Protein AF-A0A099YDT7-F1 (afdb_monomer_lite)

Structure (mmCIF, N/CA/C/O backbone):
data_AF-A0A099YDT7-F1
#
_entry.id   AF-A0A099YDT7-F1
#
loop_
_atom_site.group_PDB
_atom_site.id
_atom_site.type_symbol
_atom_site.label_atom_id
_atom_site.label_alt_id
_atom_site.label_comp_id
_atom_site.label_asym_id
_atom_site.label_entity_id
_atom_site.label_seq_id
_atom_site.pdbx_PDB_ins_code
_atom_site.Cartn_x
_atom_site.Cartn_y
_atom_site.Cartn_z
_atom_site.occupancy
_atom_site.B_iso_or_equiv
_atom_site.auth_seq_id
_atom_site.auth_comp_id
_atom_site.auth_asym_id
_atom_site.auth_atom_id
_atom_site.pdbx_PDB_model_num
ATOM 1 N N . MET A 1 1 ? 44.783 26.763 -62.348 1.00 55.75 1 MET A N 1
ATOM 2 C CA . MET A 1 1 ? 43.728 26.713 -61.311 1.00 55.75 1 MET A CA 1
ATOM 3 C C . MET A 1 1 ? 43.819 25.367 -60.611 1.00 55.75 1 MET A C 1
ATOM 5 O O . MET A 1 1 ? 43.738 24.359 -61.299 1.00 55.75 1 MET A O 1
ATOM 9 N N . LYS A 1 2 ? 44.057 25.324 -59.293 1.00 59.25 2 LYS A N 1
ATOM 10 C CA . LYS A 1 2 ? 43.921 24.070 -58.535 1.00 59.25 2 LYS A CA 1
ATOM 11 C C . LYS A 1 2 ? 42.429 23.797 -58.371 1.00 59.25 2 LYS A C 1
ATOM 13 O O . LYS A 1 2 ? 41.730 24.624 -57.795 1.00 59.25 2 LYS A O 1
ATOM 18 N N . VAL A 1 3 ? 41.958 22.678 -58.909 1.00 68.81 3 VAL A N 1
ATOM 19 C CA . VAL A 1 3 ? 40.617 22.169 -58.617 1.00 68.81 3 VAL A CA 1
ATOM 20 C C . VAL A 1 3 ? 40.632 21.738 -57.153 1.00 68.81 3 VAL A C 1
ATOM 22 O O . VAL A 1 3 ? 41.463 20.921 -56.760 1.00 68.81 3 VAL A O 1
ATOM 25 N N . VAL A 1 4 ? 39.790 22.363 -56.335 1.00 73.94 4 VAL A N 1
ATOM 26 C CA . VAL A 1 4 ? 39.618 21.994 -54.929 1.00 73.94 4 VAL A CA 1
ATOM 27 C C . VAL A 1 4 ? 38.420 21.065 -54.870 1.00 73.94 4 VAL A C 1
ATOM 29 O O . VAL A 1 4 ? 37.305 21.473 -55.190 1.00 73.94 4 VAL A O 1
ATOM 32 N N . ASP A 1 5 ? 38.670 19.812 -54.510 1.00 81.38 5 ASP A N 1
ATOM 33 C CA . ASP A 1 5 ? 37.612 18.822 -54.374 1.00 81.38 5 ASP A CA 1
ATOM 34 C C . ASP A 1 5 ? 36.775 19.133 -53.127 1.00 81.38 5 ASP A C 1
ATOM 36 O O . ASP A 1 5 ? 37.320 19.413 -52.053 1.00 81.38 5 ASP A O 1
ATOM 40 N N . THR A 1 6 ? 35.450 19.154 -53.276 1.00 85.12 6 THR A N 1
ATOM 41 C CA . THR A 1 6 ? 34.540 19.505 -52.177 1.00 85.12 6 THR A CA 1
ATOM 42 C C . THR A 1 6 ? 33.901 18.235 -51.633 1.00 85.12 6 THR A C 1
ATOM 44 O O . THR A 1 6 ? 33.139 17.587 -52.349 1.00 85.12 6 THR A O 1
ATOM 47 N N . PRO A 1 7 ? 34.151 17.871 -50.365 1.00 85.94 7 PRO A N 1
ATOM 48 C CA . PRO A 1 7 ? 33.598 16.648 -49.810 1.00 85.94 7 PRO A CA 1
ATOM 49 C C . PRO A 1 7 ? 32.073 16.727 -49.692 1.00 85.94 7 PRO A C 1
ATOM 51 O O . PRO A 1 7 ? 31.514 17.703 -49.180 1.00 85.94 7 PRO A O 1
ATOM 54 N N . ILE A 1 8 ? 31.402 15.650 -50.104 1.00 89.50 8 ILE A N 1
ATOM 55 C CA . ILE A 1 8 ? 29.968 15.453 -49.882 1.00 89.50 8 ILE A CA 1
ATOM 56 C C . ILE A 1 8 ? 29.752 15.119 -48.403 1.00 89.50 8 ILE A C 1
ATOM 58 O O . ILE A 1 8 ? 30.332 14.173 -47.872 1.00 89.50 8 ILE A O 1
ATOM 62 N N . LYS A 1 9 ? 28.896 15.890 -47.725 1.00 89.00 9 LYS A N 1
ATOM 63 C CA . LYS A 1 9 ? 28.539 15.662 -46.318 1.00 89.00 9 LYS A CA 1
ATOM 64 C C . LYS A 1 9 ? 27.190 14.962 -46.226 1.00 89.00 9 LYS A C 1
ATOM 66 O O . LYS A 1 9 ? 26.162 15.557 -46.540 1.00 89.00 9 LYS A O 1
ATOM 71 N N . LEU A 1 10 ? 27.194 13.729 -45.733 1.00 87.31 10 LEU A N 1
ATOM 72 C CA . LEU A 1 10 ? 25.980 12.995 -45.384 1.00 87.31 10 LEU A CA 1
ATOM 73 C C . LEU A 1 10 ? 25.665 13.202 -43.902 1.00 87.31 10 LEU A C 1
ATOM 75 O O . LEU A 1 10 ? 26.538 13.061 -43.048 1.00 87.31 10 LEU A O 1
ATOM 79 N N . LYS A 1 11 ? 24.412 13.546 -43.598 1.00 86.25 11 LYS A N 1
ATOM 80 C CA . LYS A 1 11 ? 23.918 13.646 -42.222 1.00 86.25 11 LYS A CA 1
ATOM 81 C C . LYS A 1 11 ? 23.093 12.408 -41.909 1.00 86.25 11 LYS A C 1
ATOM 83 O O . LYS A 1 11 ? 22.069 12.180 -42.545 1.00 86.25 11 LYS A O 1
ATOM 88 N N . LEU A 1 12 ? 23.538 11.644 -40.922 1.00 87.25 12 LEU A N 1
ATOM 89 C CA . LEU A 1 12 ? 22.834 10.474 -40.410 1.00 87.25 12 LEU A CA 1
ATOM 90 C C . LEU A 1 12 ? 22.323 10.762 -38.997 1.00 87.25 12 LEU A C 1
ATOM 92 O O . LEU A 1 12 ? 22.810 11.672 -38.322 1.00 87.25 12 LEU A O 1
ATOM 96 N N . ARG A 1 13 ? 21.325 9.996 -38.563 1.00 85.38 13 ARG A N 1
ATOM 97 C CA . ARG A 1 13 ? 20.814 10.005 -37.189 1.00 85.38 13 ARG A CA 1
ATOM 98 C C . ARG A 1 13 ? 20.965 8.617 -36.594 1.00 85.38 13 ARG A C 1
ATOM 100 O O . ARG A 1 13 ? 20.964 7.630 -37.329 1.00 85.38 13 ARG A O 1
ATOM 107 N N . HIS A 1 14 ? 21.087 8.559 -35.276 1.00 90.31 14 HIS A N 1
ATOM 108 C CA . HIS A 1 14 ? 21.040 7.293 -34.565 1.00 90.31 14 HIS A CA 1
ATOM 109 C C . HIS A 1 14 ? 19.611 6.753 -34.598 1.00 90.31 14 HIS A C 1
ATOM 111 O O . HIS A 1 14 ? 18.646 7.513 -34.489 1.00 90.31 14 HIS A O 1
ATOM 117 N N . MET A 1 15 ? 19.490 5.443 -34.789 1.00 90.06 15 MET A N 1
ATOM 118 C CA . MET A 1 15 ? 18.214 4.758 -34.627 1.00 90.06 15 MET A CA 1
ATOM 119 C C . MET A 1 15 ? 17.926 4.584 -33.130 1.00 90.06 15 MET A C 1
ATOM 121 O O . MET A 1 15 ? 18.848 4.375 -32.338 1.00 90.06 15 MET A O 1
ATOM 125 N N . ALA A 1 16 ? 16.652 4.663 -32.765 1.00 94.06 16 ALA A N 1
ATOM 126 C CA . ALA A 1 16 ? 16.176 4.417 -31.413 1.00 94.06 16 ALA A CA 1
ATOM 127 C C . ALA A 1 16 ? 15.414 3.089 -31.385 1.00 94.06 16 ALA A C 1
ATOM 129 O O . ALA A 1 16 ? 14.609 2.828 -32.280 1.00 94.06 16 ALA A O 1
ATOM 130 N N . TYR A 1 17 ? 15.665 2.274 -30.368 1.00 95.94 17 TYR A N 1
ATOM 131 C CA . TYR A 1 17 ? 14.964 1.020 -30.129 1.00 95.94 17 TYR A CA 1
ATOM 132 C C . TYR A 1 17 ? 14.107 1.139 -28.869 1.00 95.94 17 TYR A C 1
ATOM 134 O O . TYR A 1 17 ? 14.579 1.642 -27.851 1.00 95.94 17 TYR A O 1
ATOM 142 N N . GLN A 1 18 ? 12.853 0.702 -28.944 1.00 96.12 18 GLN A N 1
ATOM 143 C CA . GLN A 1 18 ? 11.930 0.709 -27.813 1.00 96.12 18 GLN A CA 1
ATOM 144 C C . GLN A 1 18 ? 12.043 -0.608 -27.049 1.00 96.12 18 GLN A C 1
ATOM 146 O O . GLN A 1 18 ? 11.928 -1.679 -27.637 1.00 96.12 18 GLN A O 1
ATOM 151 N N . VAL A 1 19 ? 12.251 -0.515 -25.740 1.00 96.88 19 VAL A N 1
ATOM 152 C CA . VAL A 1 19 ? 12.187 -1.648 -24.819 1.00 96.88 19 VAL A CA 1
ATOM 153 C C . VAL A 1 19 ? 10.917 -1.512 -23.991 1.00 96.88 19 VAL A C 1
ATOM 155 O O . VAL A 1 19 ? 10.745 -0.533 -23.254 1.00 96.88 19 VAL A O 1
ATOM 158 N N . ASP A 1 20 ? 10.033 -2.491 -24.151 1.00 95.12 20 ASP A N 1
ATOM 159 C CA . ASP A 1 20 ? 8.740 -2.563 -23.481 1.00 95.12 20 ASP A CA 1
ATOM 160 C C . ASP A 1 20 ? 8.819 -3.355 -22.175 1.00 95.12 20 ASP A C 1
ATOM 162 O O . ASP A 1 20 ? 9.677 -4.217 -21.985 1.00 95.12 20 ASP A O 1
ATOM 166 N N . PHE A 1 21 ? 7.897 -3.065 -21.258 1.00 94.88 21 PHE A N 1
ATOM 167 C CA . PHE A 1 21 ? 7.864 -3.662 -19.920 1.00 94.88 21 PHE A CA 1
ATOM 168 C C . PHE A 1 21 ? 7.598 -5.176 -19.914 1.00 94.88 21 PHE A C 1
ATOM 170 O O . PHE A 1 21 ? 7.887 -5.833 -18.914 1.00 94.88 21 PHE A O 1
ATOM 177 N N . ASP A 1 22 ? 7.038 -5.719 -20.995 1.00 95.31 22 ASP A N 1
ATOM 178 C CA . ASP A 1 22 ? 6.740 -7.139 -21.205 1.00 95.31 22 ASP A CA 1
ATOM 179 C C . ASP A 1 22 ? 7.813 -7.868 -22.034 1.00 95.31 22 ASP A C 1
ATOM 181 O O . ASP A 1 22 ? 7.802 -9.097 -22.109 1.00 95.31 22 ASP A O 1
ATOM 185 N N . HIS A 1 23 ? 8.778 -7.129 -22.589 1.00 95.38 23 HIS A N 1
ATOM 186 C CA . HIS A 1 23 ? 9.922 -7.657 -23.333 1.00 95.38 23 HIS A CA 1
ATOM 187 C C . HIS A 1 23 ? 11.236 -7.103 -22.754 1.00 95.38 23 HIS A C 1
ATOM 189 O O . HIS A 1 23 ? 11.945 -6.348 -23.429 1.00 95.38 23 HIS A O 1
ATOM 195 N N . PRO A 1 24 ? 11.564 -7.447 -21.494 1.00 96.56 24 PRO A N 1
ATOM 196 C CA . PRO A 1 24 ? 12.776 -6.968 -20.848 1.00 96.56 24 PRO A CA 1
ATOM 197 C C . PRO A 1 24 ? 14.030 -7.496 -21.550 1.00 96.56 24 PRO A C 1
ATOM 199 O O . PRO A 1 24 ? 14.029 -8.571 -22.153 1.00 96.56 24 PRO A O 1
ATOM 202 N N . VAL A 1 25 ? 15.121 -6.748 -21.417 1.00 96.94 25 VAL A N 1
ATOM 203 C CA . VAL A 1 25 ? 16.438 -7.096 -21.971 1.00 96.94 25 VAL A CA 1
ATOM 204 C C . VAL A 1 25 ? 17.518 -6.924 -20.912 1.00 96.94 25 VAL A C 1
ATOM 206 O O . VAL A 1 25 ? 17.375 -6.141 -19.969 1.00 96.94 25 VAL A O 1
ATOM 209 N N . GLN A 1 26 ? 18.619 -7.644 -21.068 1.00 97.12 26 GLN A N 1
ATOM 210 C CA . GLN A 1 26 ? 19.770 -7.580 -20.179 1.00 97.12 26 GLN A CA 1
ATOM 211 C C . GLN A 1 26 ? 20.947 -6.875 -20.847 1.00 97.12 26 GLN A C 1
ATOM 213 O O . GLN A 1 26 ? 21.072 -6.790 -22.073 1.00 97.12 26 GLN A O 1
ATOM 218 N N . LYS A 1 27 ? 21.860 -6.373 -20.022 1.00 97.19 27 LYS A N 1
ATOM 219 C CA . LYS A 1 27 ? 23.131 -5.842 -20.484 1.00 97.19 27 LYS A CA 1
ATOM 220 C C . LYS A 1 27 ? 23.897 -6.924 -21.244 1.00 97.19 27 LYS A C 1
ATOM 222 O O . LYS A 1 27 ? 24.115 -8.024 -20.747 1.00 97.19 27 LYS A O 1
ATOM 227 N N . GLY A 1 28 ? 24.386 -6.568 -22.427 1.00 97.31 28 GLY A N 1
ATOM 228 C CA . GLY A 1 28 ? 25.087 -7.486 -23.319 1.00 97.31 28 GLY A CA 1
ATOM 229 C C . GLY A 1 28 ? 24.179 -8.185 -24.330 1.00 97.31 28 GLY A C 1
ATOM 230 O O . GLY A 1 28 ? 24.707 -8.760 -25.281 1.00 97.31 28 GLY A O 1
ATOM 231 N N . ASP A 1 29 ? 22.853 -8.083 -24.220 1.00 97.62 29 ASP A N 1
ATOM 232 C CA . ASP A 1 29 ? 21.956 -8.592 -25.259 1.00 97.62 29 ASP A CA 1
ATOM 233 C C . ASP A 1 29 ? 22.140 -7.803 -26.562 1.00 97.62 29 ASP A C 1
ATOM 235 O O . ASP A 1 29 ? 22.397 -6.596 -26.547 1.00 97.62 29 ASP A O 1
ATOM 239 N N . LEU A 1 30 ? 22.037 -8.488 -27.705 1.00 97.06 30 LEU A N 1
ATOM 240 C CA . LEU A 1 30 ? 22.129 -7.862 -29.024 1.00 97.06 30 LEU A CA 1
ATOM 241 C C . LEU A 1 30 ? 20.893 -6.984 -29.267 1.00 97.06 30 LEU A C 1
ATOM 243 O O . LEU A 1 30 ? 19.757 -7.437 -29.126 1.00 97.06 30 LEU A O 1
ATOM 247 N N . ILE A 1 31 ? 21.109 -5.742 -29.693 1.00 96.19 31 ILE A N 1
ATOM 248 C CA . ILE A 1 31 ? 20.023 -4.836 -30.065 1.00 96.19 31 ILE A CA 1
ATOM 249 C C . ILE A 1 31 ? 19.493 -5.267 -31.430 1.00 96.19 31 ILE A C 1
ATOM 251 O O . ILE A 1 31 ? 20.243 -5.319 -32.415 1.00 96.19 31 ILE A O 1
ATOM 255 N N . ALA A 1 32 ? 18.197 -5.570 -31.496 1.00 91.25 32 ALA A N 1
ATOM 256 C CA . ALA A 1 32 ? 17.561 -6.029 -32.722 1.00 91.25 32 ALA A CA 1
ATOM 257 C C . ALA A 1 32 ? 17.748 -5.009 -33.860 1.00 91.25 32 ALA A C 1
ATOM 259 O O . ALA A 1 32 ? 17.641 -3.799 -33.673 1.00 91.25 32 ALA A O 1
ATOM 260 N N . GLY A 1 33 ? 18.061 -5.512 -35.056 1.00 88.50 33 GLY A N 1
ATOM 261 C CA . GLY A 1 33 ? 18.363 -4.676 -36.223 1.00 88.50 33 GLY A CA 1
ATOM 262 C C . GLY A 1 33 ? 19.802 -4.148 -36.289 1.00 88.50 33 GLY A C 1
ATOM 263 O O . GLY A 1 33 ? 20.147 -3.467 -37.254 1.00 88.50 33 GLY A O 1
ATOM 264 N N . THR A 1 34 ? 20.662 -4.485 -35.323 1.00 92.12 34 THR A N 1
ATOM 265 C CA . THR A 1 34 ? 22.098 -4.166 -35.358 1.00 92.12 34 THR A CA 1
ATOM 266 C C . THR A 1 34 ? 22.951 -5.415 -35.584 1.00 92.12 34 THR A C 1
ATOM 268 O O . THR A 1 34 ? 22.496 -6.541 -35.391 1.00 92.12 34 THR A O 1
ATOM 271 N N . LYS A 1 35 ? 24.197 -5.223 -36.035 1.00 91.56 35 LYS A N 1
ATOM 272 C CA . LYS A 1 35 ? 25.130 -6.332 -36.293 1.00 91.56 35 LYS A CA 1
ATOM 273 C C . LYS A 1 35 ? 25.881 -6.773 -35.034 1.00 91.56 35 LYS A C 1
ATOM 275 O O . LYS A 1 35 ? 26.098 -7.963 -34.847 1.00 91.56 35 LYS A O 1
ATOM 280 N N . ASP A 1 36 ? 26.327 -5.809 -34.236 1.00 95.38 36 ASP A N 1
ATOM 281 C CA . ASP A 1 36 ? 27.280 -5.997 -33.136 1.00 95.38 36 ASP A CA 1
ATOM 282 C C . ASP A 1 36 ? 27.061 -5.000 -31.985 1.00 95.38 36 ASP A C 1
ATOM 284 O O . ASP A 1 36 ? 27.972 -4.734 -31.200 1.00 95.38 36 ASP A O 1
ATOM 288 N N . ARG A 1 37 ? 25.871 -4.389 -31.900 1.00 96.81 37 ARG A N 1
ATOM 289 C CA . ARG A 1 37 ? 25.557 -3.414 -30.851 1.00 96.81 37 ARG A CA 1
ATOM 290 C C . ARG A 1 37 ? 24.718 -4.060 -29.777 1.00 96.81 37 ARG A C 1
ATOM 292 O O . ARG A 1 37 ? 23.733 -4.730 -30.061 1.00 96.81 37 ARG A O 1
ATOM 299 N N . HIS A 1 38 ? 25.128 -3.835 -28.540 1.00 97.56 38 HIS A N 1
ATOM 300 C CA . HIS A 1 38 ? 24.570 -4.506 -27.380 1.00 97.56 38 HIS A CA 1
ATOM 301 C C . HIS A 1 38 ? 24.079 -3.488 -26.361 1.00 97.56 38 HIS A C 1
ATOM 303 O O . HIS A 1 38 ? 24.671 -2.410 -26.230 1.00 97.56 38 HIS A O 1
ATOM 309 N N . TYR A 1 39 ? 23.034 -3.839 -25.615 1.00 97.94 39 TYR A N 1
ATOM 310 C CA . TYR A 1 39 ? 22.567 -3.022 -24.498 1.00 97.94 39 TYR A CA 1
ATOM 311 C C . TYR A 1 39 ? 23.683 -2.852 -23.466 1.00 97.94 39 TYR A C 1
ATOM 313 O O . TYR A 1 39 ? 24.367 -3.807 -23.099 1.00 97.94 39 TYR A O 1
ATOM 321 N N . GLN A 1 40 ? 23.888 -1.622 -23.002 1.00 97.56 40 GLN A N 1
ATOM 322 C CA . GLN A 1 40 ? 24.929 -1.291 -22.022 1.00 97.56 40 GLN A CA 1
ATOM 323 C C . GLN A 1 40 ? 24.398 -1.229 -20.584 1.00 97.56 40 GLN A C 1
ATOM 325 O O . GLN A 1 40 ? 25.186 -1.117 -19.641 1.00 97.56 40 GLN A O 1
ATOM 330 N N . VAL A 1 41 ? 23.080 -1.329 -20.420 1.00 96.75 41 VAL A N 1
ATOM 331 C CA . VAL A 1 41 ? 22.361 -1.306 -19.145 1.00 96.75 41 VAL A CA 1
ATOM 332 C C . VAL A 1 41 ? 21.379 -2.468 -19.081 1.00 96.75 41 VAL A C 1
ATOM 334 O O . VAL A 1 41 ? 20.913 -2.940 -20.118 1.00 96.75 41 VAL A O 1
ATOM 337 N N . ASP A 1 42 ? 21.054 -2.895 -17.866 1.00 96.44 42 ASP A N 1
ATOM 338 C CA . ASP A 1 42 ? 19.989 -3.861 -17.627 1.00 96.44 42 ASP A CA 1
ATOM 339 C C . ASP A 1 42 ? 18.630 -3.152 -17.661 1.00 96.44 42 ASP A C 1
ATOM 341 O O . ASP A 1 42 ? 18.413 -2.163 -16.957 1.00 96.44 42 ASP A O 1
ATOM 345 N N . LEU A 1 43 ? 17.716 -3.659 -18.486 1.00 96.62 43 LEU A N 1
ATOM 346 C CA . LEU A 1 43 ? 16.317 -3.235 -18.564 1.00 96.62 43 LEU A CA 1
ATOM 347 C C . LEU A 1 43 ? 15.432 -4.442 -18.238 1.00 96.62 43 LEU A C 1
ATOM 349 O O . LEU A 1 43 ? 14.598 -4.873 -19.035 1.00 96.62 43 LEU A O 1
ATOM 353 N N . SER A 1 44 ? 15.687 -5.017 -17.065 1.00 95.56 44 SER A N 1
ATOM 354 C CA . SER A 1 44 ? 14.994 -6.180 -16.524 1.00 95.56 44 SER A CA 1
ATOM 355 C C . SER A 1 44 ? 13.566 -5.854 -16.079 1.00 95.56 44 SER A C 1
ATOM 357 O O . SER A 1 44 ? 13.146 -4.696 -16.013 1.00 95.56 44 SER A O 1
ATOM 359 N N . GLU A 1 45 ? 12.804 -6.898 -15.751 1.00 94.81 45 GLU A N 1
ATOM 360 C CA . GLU A 1 45 ? 11.403 -6.774 -15.345 1.00 94.81 45 GLU A CA 1
ATOM 361 C C . GLU A 1 45 ? 11.212 -5.786 -14.185 1.00 94.81 45 GLU A C 1
ATOM 363 O O . GLU A 1 45 ? 10.331 -4.941 -14.260 1.00 94.81 45 GLU A O 1
ATOM 368 N N . ASP A 1 46 ? 12.061 -5.818 -13.159 1.00 93.19 46 ASP A N 1
ATOM 369 C CA . ASP A 1 46 ? 12.020 -4.930 -11.987 1.00 93.19 46 ASP A CA 1
ATOM 370 C C . ASP A 1 46 ? 12.431 -3.478 -12.288 1.00 93.19 46 ASP A C 1
ATOM 372 O O . ASP A 1 46 ? 12.062 -2.552 -11.560 1.00 93.19 46 ASP A O 1
ATOM 376 N N . VAL A 1 47 ? 13.163 -3.258 -13.383 1.00 95.19 47 VAL A N 1
ATOM 377 C CA . VAL A 1 47 ? 13.481 -1.919 -13.888 1.00 95.19 47 VAL A CA 1
ATOM 378 C C . VAL A 1 47 ? 12.282 -1.331 -14.623 1.00 95.19 47 VAL A C 1
ATOM 380 O O . VAL A 1 47 ? 12.063 -0.122 -14.532 1.00 95.19 47 VAL A O 1
ATOM 383 N N . LEU A 1 48 ? 11.514 -2.145 -15.349 1.00 97.00 48 LEU A N 1
ATOM 384 C CA . LEU A 1 48 ? 10.420 -1.686 -16.214 1.00 97.00 48 LEU A CA 1
ATOM 385 C C . LEU A 1 48 ? 9.026 -1.831 -15.592 1.00 97.00 48 LEU A C 1
ATOM 387 O O . LEU A 1 48 ? 8.085 -1.192 -16.062 1.00 97.00 48 LEU A O 1
ATOM 391 N N . ASN A 1 49 ? 8.894 -2.616 -14.524 1.00 96.06 49 ASN A N 1
ATOM 392 C CA . ASN A 1 49 ? 7.651 -2.889 -13.812 1.00 96.06 49 ASN A CA 1
ATOM 393 C C . ASN A 1 49 ? 7.787 -2.542 -12.334 1.00 96.06 49 ASN A C 1
ATOM 395 O O . ASN A 1 49 ? 8.800 -2.807 -11.690 1.00 96.06 49 ASN A O 1
ATOM 399 N N . ARG A 1 50 ? 6.714 -1.999 -11.763 1.00 94.88 50 ARG A N 1
ATOM 400 C CA . ARG A 1 50 ? 6.642 -1.695 -10.338 1.00 94.88 50 ARG A CA 1
ATOM 401 C C . ARG A 1 50 ? 5.219 -1.793 -9.824 1.00 94.88 50 ARG A C 1
ATOM 403 O O . ARG A 1 50 ? 4.261 -1.552 -10.549 1.00 94.88 50 ARG A O 1
ATOM 410 N N . TYR A 1 51 ? 5.070 -2.110 -8.546 1.00 95.00 51 TYR A N 1
ATOM 411 C CA . TYR A 1 51 ? 3.768 -2.176 -7.896 1.00 95.00 51 TYR A CA 1
ATOM 412 C C . TYR A 1 51 ? 3.722 -1.215 -6.722 1.00 95.00 51 TYR A C 1
ATOM 414 O O . TYR A 1 51 ? 4.594 -1.254 -5.857 1.00 95.00 51 TYR A O 1
ATOM 422 N N . ALA A 1 52 ? 2.669 -0.406 -6.678 1.00 96.69 52 ALA A N 1
ATOM 4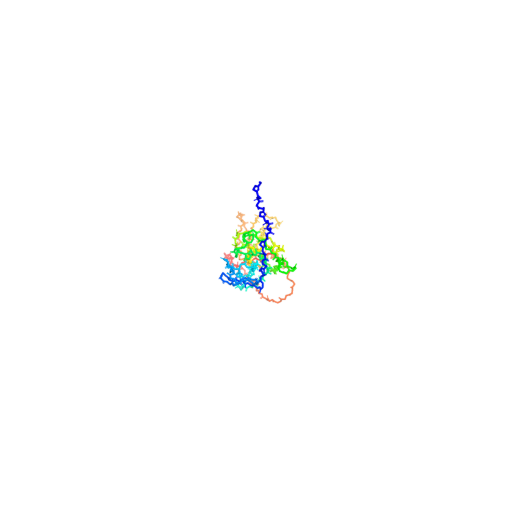23 C CA . ALA A 1 52 ? 2.288 0.297 -5.469 1.00 96.69 52 ALA A CA 1
ATOM 424 C C . ALA A 1 52 ? 1.348 -0.602 -4.663 1.00 96.69 52 ALA A C 1
ATOM 426 O O . ALA A 1 52 ? 0.273 -0.985 -5.153 1.00 96.69 52 ALA A O 1
ATOM 427 N N . VAL A 1 53 ? 1.743 -0.947 -3.438 1.00 96.81 53 VAL A N 1
ATOM 428 C CA . VAL A 1 53 ? 1.007 -1.891 -2.591 1.00 96.81 53 VAL A CA 1
ATOM 429 C C . VAL A 1 53 ? 0.456 -1.201 -1.348 1.00 96.81 53 VAL A C 1
ATOM 431 O O . VAL A 1 53 ? 1.200 -0.574 -0.598 1.00 96.81 53 VAL A O 1
ATOM 434 N N . ARG A 1 54 ? -0.846 -1.376 -1.097 1.00 98.19 54 ARG A N 1
ATOM 435 C CA . ARG A 1 54 ? -1.464 -1.058 0.192 1.00 98.19 54 ARG A CA 1
ATOM 436 C C . ARG A 1 54 ? -1.940 -2.325 0.877 1.00 98.19 54 ARG A C 1
ATOM 438 O O . ARG A 1 54 ? -2.747 -3.065 0.311 1.00 98.19 54 ARG A O 1
ATOM 445 N N . THR A 1 55 ? -1.477 -2.533 2.100 1.00 98.38 55 THR A N 1
ATOM 446 C CA . THR A 1 55 ? -1.888 -3.643 2.960 1.00 98.38 55 THR A CA 1
ATOM 447 C C . THR A 1 55 ? -2.680 -3.090 4.132 1.00 98.38 55 THR A C 1
ATOM 449 O O . THR A 1 55 ? -2.213 -2.203 4.837 1.00 98.38 55 THR A O 1
ATOM 452 N N . ILE A 1 56 ? -3.885 -3.606 4.349 1.00 98.62 56 ILE A N 1
ATOM 453 C CA . ILE A 1 56 ? -4.728 -3.241 5.488 1.00 98.62 56 ILE A CA 1
ATOM 454 C C . ILE A 1 56 ? -4.888 -4.477 6.355 1.00 98.62 56 ILE A C 1
ATOM 456 O O . ILE A 1 56 ? -5.390 -5.494 5.878 1.00 98.62 56 ILE A O 1
ATOM 460 N N . VAL A 1 57 ? -4.480 -4.381 7.613 1.00 98.50 57 VAL A N 1
ATOM 461 C CA . VAL A 1 57 ? -4.576 -5.454 8.600 1.00 98.50 57 VAL A CA 1
ATOM 462 C C . VAL A 1 57 ? -5.633 -5.073 9.624 1.00 98.50 57 VAL A C 1
ATOM 464 O O . VAL A 1 57 ? -5.464 -4.118 10.377 1.00 98.50 57 VAL A O 1
ATOM 467 N N . ILE A 1 58 ? -6.731 -5.822 9.662 1.00 98.12 58 ILE A N 1
ATOM 468 C CA . ILE A 1 58 ? -7.797 -5.650 10.651 1.00 98.12 58 ILE A CA 1
ATOM 469 C C . ILE A 1 58 ? -7.635 -6.738 11.705 1.00 98.12 58 ILE A C 1
ATOM 471 O O . ILE A 1 58 ? -7.725 -7.920 11.379 1.00 98.12 58 ILE A O 1
ATOM 475 N N . THR A 1 59 ? -7.387 -6.336 12.950 1.00 97.88 59 THR A N 1
ATOM 476 C CA . THR A 1 59 ? -7.299 -7.239 14.103 1.00 97.88 59 THR A CA 1
ATOM 477 C C . THR A 1 59 ? -8.624 -7.215 14.854 1.00 97.88 59 THR A C 1
ATOM 479 O O . THR A 1 59 ? -9.068 -6.148 15.280 1.00 97.88 59 THR A O 1
ATOM 482 N N . ASP A 1 60 ? -9.270 -8.372 14.992 1.00 94.12 60 ASP A N 1
ATOM 483 C CA . ASP A 1 60 ? -10.520 -8.509 15.741 1.00 94.12 60 ASP A CA 1
ATOM 484 C C . ASP A 1 60 ? -10.299 -8.467 17.268 1.00 94.12 60 ASP A C 1
ATOM 486 O O . ASP A 1 60 ? -9.177 -8.336 17.764 1.00 94.12 60 ASP A O 1
ATOM 490 N N . LEU A 1 61 ? -11.387 -8.575 18.036 1.00 93.44 61 LEU A N 1
ATOM 491 C CA . LEU A 1 61 ? -11.337 -8.552 19.503 1.00 93.44 61 LEU A CA 1
ATOM 492 C C . LEU A 1 61 ? -10.643 -9.778 20.118 1.00 93.44 61 LEU A C 1
ATOM 494 O O . LEU A 1 61 ? -10.250 -9.735 21.282 1.00 93.44 61 LEU A O 1
ATOM 498 N N . GLN A 1 62 ? -10.525 -10.874 19.370 1.00 93.81 62 GLN A N 1
ATOM 499 C CA . GLN A 1 62 ? -9.857 -12.107 19.782 1.00 93.81 62 GLN A CA 1
ATOM 500 C C . GLN A 1 62 ? -8.372 -12.116 19.383 1.00 93.81 62 GLN A C 1
ATOM 502 O O . GLN A 1 62 ? -7.644 -13.029 19.769 1.00 93.81 62 GLN A O 1
ATOM 507 N N . GLY A 1 63 ? -7.916 -11.099 18.647 1.00 92.69 63 GLY A N 1
ATOM 508 C CA . GLY A 1 63 ? -6.556 -10.986 18.133 1.00 92.69 63 GLY A CA 1
ATOM 509 C C . GLY A 1 63 ? -6.342 -11.645 16.768 1.00 92.69 63 GLY A C 1
ATOM 510 O O . GLY A 1 63 ? -5.209 -11.654 16.287 1.00 92.69 63 GLY A O 1
ATOM 511 N N . ASN A 1 64 ? -7.383 -12.178 16.118 1.00 95.75 64 ASN A N 1
ATOM 512 C CA . ASN A 1 64 ? -7.241 -12.724 14.769 1.00 95.75 64 ASN A CA 1
ATOM 513 C C . ASN A 1 64 ? -7.129 -11.594 13.751 1.00 95.75 64 ASN A C 1
ATOM 515 O O . ASN A 1 64 ? -7.774 -10.551 13.869 1.00 95.75 64 ASN A O 1
ATOM 519 N N . GLN A 1 65 ? -6.332 -11.828 12.712 1.00 97.19 65 GLN A N 1
ATOM 520 C CA . GLN A 1 65 ? -6.042 -10.827 11.695 1.00 97.19 65 GLN A CA 1
ATOM 521 C C . GLN A 1 65 ? -6.651 -11.199 10.348 1.00 97.19 65 GLN A C 1
ATOM 523 O O . GLN A 1 65 ? -6.496 -12.318 9.865 1.00 97.19 65 GLN A O 1
ATOM 528 N N . THR A 1 66 ? -7.291 -10.221 9.713 1.00 97.19 66 THR A N 1
ATOM 529 C CA . THR A 1 66 ? -7.714 -10.282 8.310 1.00 97.19 66 THR A CA 1
ATOM 530 C C . THR A 1 66 ? -6.929 -9.258 7.504 1.00 97.19 66 THR A C 1
ATOM 532 O O . THR A 1 66 ? -6.774 -8.117 7.940 1.00 97.19 66 THR A O 1
ATOM 535 N N . GLN A 1 67 ? -6.448 -9.650 6.323 1.00 97.69 67 GLN A N 1
ATOM 536 C CA . GLN A 1 67 ? -5.672 -8.774 5.447 1.00 97.69 67 GLN A CA 1
ATOM 537 C C . GLN A 1 67 ? -6.415 -8.456 4.152 1.00 97.69 67 GLN A C 1
ATOM 539 O O . GLN A 1 67 ? -6.960 -9.342 3.495 1.00 97.69 67 GLN A O 1
ATOM 544 N N . ILE A 1 68 ? -6.379 -7.184 3.759 1.00 98.06 68 ILE A N 1
ATOM 545 C CA . ILE A 1 68 ? -6.830 -6.707 2.452 1.00 98.06 68 ILE A CA 1
ATOM 546 C C . ILE A 1 68 ? -5.619 -6.112 1.742 1.00 98.06 68 ILE A C 1
ATOM 548 O O . ILE A 1 68 ? -5.034 -5.140 2.216 1.00 98.06 68 ILE A O 1
ATOM 552 N N . VAL A 1 69 ? -5.260 -6.684 0.593 1.00 97.44 69 VAL A N 1
ATOM 553 C CA . VAL A 1 69 ? -4.131 -6.223 -0.223 1.00 97.44 69 VAL A CA 1
ATOM 554 C C . VAL A 1 69 ? -4.658 -5.580 -1.497 1.00 97.44 69 VAL A C 1
ATOM 556 O O . VAL A 1 69 ? -5.419 -6.185 -2.251 1.00 97.44 69 VAL A O 1
ATOM 559 N N . GLN A 1 70 ? -4.236 -4.347 -1.748 1.00 97.38 70 GLN A N 1
ATOM 560 C CA . GLN A 1 70 ? -4.549 -3.594 -2.955 1.00 97.38 70 GLN A CA 1
ATOM 561 C C . GLN A 1 70 ? -3.256 -3.320 -3.717 1.00 97.38 70 GLN A C 1
ATOM 563 O O . GLN A 1 70 ? -2.258 -2.900 -3.134 1.00 97.38 70 GLN A O 1
ATOM 568 N N . ARG A 1 71 ? -3.268 -3.569 -5.028 1.00 95.56 71 ARG A N 1
ATOM 569 C CA . ARG A 1 71 ? -2.104 -3.391 -5.900 1.00 95.56 71 ARG A CA 1
ATOM 570 C C . ARG A 1 71 ? -2.468 -2.520 -7.089 1.00 95.56 71 ARG A C 1
ATOM 572 O O . ARG A 1 71 ? -3.493 -2.751 -7.727 1.00 95.56 71 ARG A O 1
ATOM 579 N N . VAL A 1 72 ? -1.600 -1.565 -7.397 1.00 96.81 72 VAL A N 1
ATOM 580 C CA . VAL A 1 72 ? -1.624 -0.821 -8.659 1.00 96.81 72 VAL A CA 1
ATOM 581 C C . VAL A 1 72 ? -0.315 -1.103 -9.383 1.00 96.81 72 VAL A C 1
ATOM 583 O O . VAL A 1 72 ? 0.757 -0.930 -8.808 1.00 96.81 72 VAL A O 1
ATOM 586 N N . HIS A 1 73 ? -0.415 -1.580 -10.621 1.00 95.62 73 HIS A N 1
ATOM 587 C CA . HIS A 1 73 ? 0.733 -1.922 -11.458 1.00 95.62 73 HIS A CA 1
ATOM 588 C C . HIS A 1 73 ? 1.124 -0.718 -12.308 1.00 95.62 73 HIS A C 1
ATOM 590 O O . HIS A 1 73 ? 0.296 -0.155 -13.031 1.00 95.62 73 HIS A O 1
ATOM 596 N N . PHE A 1 74 ? 2.385 -0.337 -12.185 1.00 96.62 74 PHE A N 1
ATOM 597 C CA . PHE A 1 74 ? 3.037 0.694 -12.961 1.00 96.62 74 PHE A CA 1
ATOM 598 C C . PHE A 1 74 ? 4.077 0.068 -13.880 1.00 96.62 74 PHE A C 1
ATOM 600 O O . PHE A 1 74 ? 4.797 -0.854 -13.498 1.00 96.62 74 PHE A O 1
ATOM 607 N N . VAL A 1 75 ? 4.161 0.606 -15.084 1.00 95.88 75 VAL A N 1
ATOM 608 C CA . VAL A 1 75 ? 5.088 0.202 -16.130 1.00 95.88 75 VAL A CA 1
ATOM 609 C C . VAL A 1 75 ? 5.764 1.432 -16.708 1.00 95.88 75 VAL A C 1
ATOM 611 O O . VAL A 1 75 ? 5.251 2.547 -16.595 1.00 95.88 75 VAL A O 1
ATOM 614 N N . ARG A 1 76 ? 6.910 1.244 -17.344 1.00 95.56 76 ARG A N 1
ATOM 615 C CA . ARG A 1 76 ? 7.537 2.279 -18.162 1.00 95.56 76 ARG A CA 1
ATOM 616 C C . ARG A 1 76 ? 8.211 1.660 -19.371 1.00 95.56 76 ARG A C 1
ATOM 618 O O . ARG A 1 76 ? 8.647 0.514 -19.324 1.00 95.56 76 ARG A O 1
ATOM 625 N N . ILE A 1 77 ? 8.299 2.448 -20.432 1.00 95.50 77 ILE A N 1
ATOM 626 C CA . ILE A 1 77 ? 8.996 2.097 -2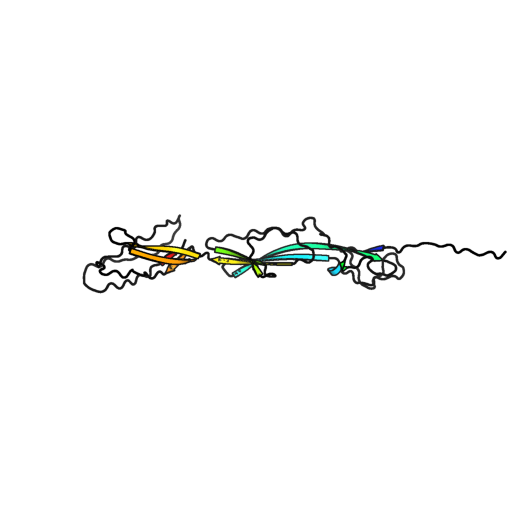1.668 1.00 95.50 77 ILE A CA 1
ATOM 627 C C . ILE A 1 77 ? 10.299 2.886 -21.744 1.00 95.50 77 ILE A C 1
ATOM 629 O O . ILE A 1 77 ? 10.349 4.047 -21.332 1.00 95.50 77 ILE A O 1
ATOM 633 N N . VAL A 1 78 ? 11.357 2.274 -22.269 1.00 97.44 78 VAL A N 1
ATOM 634 C CA . VAL A 1 78 ? 12.675 2.913 -22.381 1.00 97.44 78 VAL A CA 1
ATOM 635 C C . VAL A 1 78 ? 13.115 2.918 -23.835 1.00 97.44 78 VAL A C 1
ATOM 637 O O . VAL A 1 78 ? 13.120 1.886 -24.498 1.00 97.44 78 VAL A O 1
ATOM 640 N N . TRP A 1 79 ? 13.520 4.086 -24.329 1.00 96.81 79 TRP A N 1
ATOM 641 C CA . TRP A 1 79 ? 14.131 4.219 -25.649 1.00 96.81 79 TRP A CA 1
ATOM 642 C C . TRP A 1 79 ? 15.649 4.159 -25.533 1.00 96.81 79 TRP A C 1
ATOM 644 O O . TRP A 1 79 ? 16.244 4.925 -24.775 1.00 96.81 79 TRP A O 1
ATOM 654 N N . VAL A 1 80 ? 16.270 3.276 -26.306 1.00 97.62 80 VAL A N 1
ATOM 655 C CA . VAL A 1 80 ? 17.714 3.037 -26.331 1.00 97.62 80 VAL A CA 1
ATOM 656 C C . VAL A 1 80 ? 18.290 3.510 -27.657 1.00 97.62 80 VAL A C 1
ATOM 658 O O . VAL A 1 80 ? 17.756 3.217 -28.725 1.00 97.62 80 VAL A O 1
ATOM 661 N N . ASP A 1 81 ? 19.399 4.236 -27.602 1.00 96.94 81 ASP A N 1
ATOM 662 C CA . ASP A 1 81 ? 20.182 4.590 -28.779 1.00 96.94 81 ASP A CA 1
ATOM 663 C C . ASP A 1 81 ? 20.921 3.342 -29.272 1.00 96.94 81 ASP A C 1
ATOM 665 O O . ASP A 1 81 ? 21.776 2.806 -28.569 1.00 96.94 81 ASP A O 1
ATOM 669 N N . ALA A 1 82 ? 20.620 2.861 -30.478 1.00 94.94 82 ALA A N 1
ATOM 670 C CA . ALA A 1 82 ? 21.173 1.581 -30.923 1.00 94.94 82 ALA A CA 1
ATOM 671 C C . ALA A 1 82 ? 22.666 1.636 -31.295 1.00 94.94 82 ALA A C 1
ATOM 673 O O . ALA A 1 82 ? 23.274 0.592 -31.521 1.00 94.94 82 ALA A O 1
ATOM 674 N N . VAL A 1 83 ? 23.277 2.824 -31.387 1.00 94.00 83 VAL A N 1
ATOM 675 C CA . VAL A 1 83 ? 24.719 2.967 -31.647 1.00 94.00 83 VAL A CA 1
ATOM 676 C C . VAL A 1 83 ? 25.501 2.825 -30.346 1.00 94.00 83 VAL A C 1
ATOM 678 O O . VAL A 1 83 ? 26.528 2.139 -30.310 1.00 94.00 83 VAL A O 1
ATOM 681 N N . THR A 1 84 ? 25.023 3.479 -29.289 1.00 96.19 84 THR A N 1
ATOM 682 C CA . THR A 1 84 ? 25.689 3.493 -27.980 1.00 96.19 84 THR A CA 1
ATOM 683 C C . THR A 1 84 ? 25.227 2.367 -27.058 1.00 96.19 84 THR A C 1
ATOM 685 O O . THR A 1 84 ? 25.983 1.966 -26.181 1.00 96.19 84 THR A O 1
ATOM 688 N N . GLY A 1 85 ? 24.009 1.855 -27.248 1.00 96.75 85 GLY A N 1
ATOM 689 C CA . GLY A 1 85 ? 23.354 0.887 -26.369 1.00 96.75 85 GLY A CA 1
ATOM 690 C C . GLY A 1 85 ? 22.902 1.464 -25.025 1.00 96.75 85 GLY A C 1
ATOM 691 O O . GLY A 1 85 ? 22.605 0.701 -24.105 1.00 96.75 85 GLY A O 1
ATOM 692 N N . LEU A 1 86 ? 22.866 2.794 -24.896 1.00 97.12 86 LEU A N 1
ATOM 693 C CA . LEU A 1 86 ? 22.433 3.508 -23.695 1.00 97.12 86 LEU A CA 1
ATOM 694 C C . LEU A 1 86 ? 21.005 4.056 -23.851 1.00 97.12 86 LEU A C 1
ATOM 696 O O . LEU A 1 86 ? 20.595 4.385 -24.969 1.00 97.12 86 LEU A O 1
ATOM 700 N N . PRO A 1 87 ? 20.253 4.212 -22.746 1.00 97.44 87 PRO A N 1
ATOM 701 C CA . PRO A 1 87 ? 18.992 4.942 -22.758 1.00 97.44 87 PRO A CA 1
ATOM 702 C C . PRO A 1 87 ? 19.179 6.362 -23.309 1.00 97.44 87 PRO A C 1
ATOM 704 O O . PRO A 1 87 ? 20.109 7.069 -22.923 1.00 97.44 87 PRO A O 1
ATOM 707 N N . ILE A 1 88 ? 18.280 6.788 -24.197 1.00 96.75 88 ILE A N 1
ATOM 708 C CA . ILE A 1 88 ? 18.270 8.144 -24.773 1.00 96.75 88 ILE A CA 1
ATOM 709 C C . ILE A 1 88 ? 17.944 9.181 -23.694 1.00 96.75 88 ILE A C 1
ATOM 711 O O . ILE A 1 88 ? 18.476 10.290 -23.704 1.00 96.75 88 ILE A O 1
ATOM 715 N N . ILE A 1 89 ? 17.067 8.805 -22.763 1.00 95.50 89 ILE A N 1
ATOM 716 C CA . ILE A 1 89 ? 16.702 9.581 -21.580 1.00 95.50 89 ILE A CA 1
ATOM 717 C C . ILE A 1 89 ? 17.193 8.799 -20.354 1.00 95.50 89 ILE A C 1
ATOM 719 O O . ILE A 1 89 ? 16.988 7.582 -20.314 1.00 95.50 89 ILE A O 1
ATOM 723 N N . PRO A 1 90 ? 17.816 9.455 -19.357 1.00 94.81 90 PRO A N 1
ATOM 724 C CA . PRO A 1 90 ? 18.224 8.790 -18.124 1.00 94.81 90 PRO A CA 1
ATOM 725 C C . PRO A 1 90 ? 17.049 8.075 -17.446 1.00 94.81 90 PRO A C 1
ATOM 727 O O . PRO A 1 90 ? 15.944 8.617 -17.384 1.00 94.81 90 PRO A O 1
ATOM 730 N N . LEU A 1 91 ? 17.274 6.861 -16.934 1.00 92.75 91 LEU A N 1
ATOM 731 C CA . LEU A 1 91 ? 16.208 5.996 -16.410 1.00 92.75 91 LEU A CA 1
ATOM 732 C C . LEU A 1 91 ? 15.422 6.641 -15.265 1.00 92.75 91 LEU A C 1
ATOM 734 O O . LEU A 1 91 ? 14.226 6.410 -15.130 1.00 92.75 91 LEU A O 1
ATOM 738 N N . GLU A 1 92 ? 16.070 7.447 -14.438 1.00 91.62 92 GLU A N 1
ATOM 739 C CA . GLU A 1 92 ? 15.465 8.209 -13.348 1.00 91.62 92 GLU A CA 1
ATOM 740 C C . GLU A 1 92 ? 14.496 9.302 -13.822 1.00 91.62 92 GLU A C 1
ATOM 742 O O . GLU 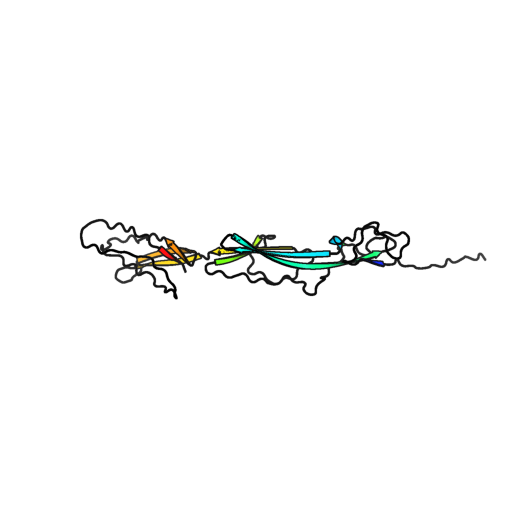A 1 92 ? 13.654 9.742 -13.046 1.00 91.62 92 GLU A O 1
ATOM 747 N N . SER A 1 93 ? 14.601 9.722 -15.087 1.00 93.56 93 SER A N 1
ATOM 748 C CA . SER A 1 93 ? 13.738 10.734 -15.711 1.00 93.56 93 SER A CA 1
ATOM 749 C C . SER A 1 93 ? 12.603 10.124 -16.541 1.00 93.56 93 SER A C 1
ATOM 751 O O . SER A 1 93 ? 11.813 10.860 -17.125 1.00 93.56 93 SER A O 1
ATOM 753 N N . VAL A 1 94 ? 12.530 8.791 -16.640 1.00 94.19 94 VAL A N 1
ATOM 754 C CA . VAL A 1 94 ? 11.453 8.102 -17.358 1.00 94.19 94 VAL A CA 1
ATOM 755 C C . VAL A 1 94 ? 10.268 7.903 -16.418 1.00 94.19 94 VAL A C 1
ATOM 757 O O . VAL A 1 94 ? 10.357 7.147 -15.445 1.00 94.19 94 VAL A O 1
ATOM 760 N N . ASP A 1 95 ? 9.157 8.558 -16.748 1.00 93.19 95 ASP A N 1
ATOM 761 C CA . ASP A 1 95 ? 7.928 8.507 -15.964 1.00 93.19 95 ASP A CA 1
ATOM 762 C C . ASP A 1 95 ? 7.294 7.113 -15.941 1.00 93.19 95 ASP A C 1
ATOM 764 O O . ASP A 1 95 ? 7.247 6.385 -16.937 1.00 93.19 95 ASP A O 1
ATOM 768 N N . TRP A 1 96 ? 6.740 6.772 -14.780 1.00 95.25 96 TRP A N 1
ATOM 769 C CA . TRP A 1 96 ? 5.901 5.595 -14.609 1.00 95.25 96 TRP A CA 1
ATOM 770 C C . TRP A 1 96 ? 4.485 5.861 -15.110 1.00 95.25 96 TRP A C 1
ATOM 772 O O . TRP A 1 96 ? 3.883 6.890 -14.810 1.00 95.25 96 TRP A O 1
ATOM 782 N N . GLN A 1 97 ? 3.920 4.877 -15.795 1.00 93.38 97 GLN A N 1
ATOM 783 C CA . GLN A 1 97 ? 2.548 4.883 -16.280 1.00 93.38 97 GLN A CA 1
ATOM 784 C C . GLN A 1 97 ? 1.779 3.730 -15.657 1.00 93.38 97 GLN A C 1
ATOM 786 O O . GLN A 1 97 ? 2.343 2.692 -15.327 1.00 93.38 97 GLN A O 1
ATOM 791 N N . THR A 1 98 ? 0.480 3.897 -15.466 1.00 92.94 98 THR A N 1
ATOM 792 C CA . THR A 1 98 ? -0.354 2.841 -14.901 1.00 92.94 98 THR A CA 1
ATOM 793 C C . THR A 1 98 ? -0.733 1.862 -16.002 1.00 92.94 98 THR A C 1
ATOM 795 O O . THR A 1 98 ? -1.245 2.266 -17.042 1.00 92.94 98 THR A O 1
ATOM 798 N N . LEU A 1 99 ? -0.494 0.566 -15.784 1.00 89.50 99 LEU A N 1
ATOM 799 C CA . LEU A 1 99 ? -0.847 -0.441 -16.790 1.00 89.50 99 LEU A CA 1
ATOM 800 C C . LEU A 1 99 ? -2.370 -0.588 -16.918 1.00 89.50 99 LEU A C 1
ATOM 802 O O . LEU A 1 99 ? -2.912 -0.777 -18.003 1.00 89.50 99 LEU A O 1
ATOM 806 N N . ASN A 1 100 ? -3.070 -0.478 -15.787 1.00 80.06 100 ASN A N 1
ATOM 807 C CA . ASN A 1 100 ? -4.513 -0.656 -15.703 1.00 80.06 100 ASN A CA 1
ATOM 808 C C . ASN A 1 100 ? -5.235 0.691 -15.576 1.00 80.06 100 ASN A C 1
ATOM 810 O O . ASN A 1 100 ? -4.795 1.583 -14.849 1.00 80.06 100 ASN A O 1
ATOM 814 N N . THR A 1 101 ? -6.435 0.779 -16.157 1.00 71.00 101 THR A N 1
ATOM 815 C CA . THR A 1 101 ? -7.331 1.951 -16.054 1.00 71.00 101 THR A CA 1
ATOM 816 C C . THR A 1 101 ? -7.755 2.283 -14.618 1.00 71.00 101 THR A C 1
ATOM 818 O O . THR A 1 101 ? -8.157 3.410 -14.334 1.00 71.00 101 THR A O 1
ATOM 821 N N . LYS A 1 102 ? -7.657 1.325 -13.685 1.00 71.62 102 LYS A N 1
ATOM 822 C CA . LYS A 1 102 ? -7.894 1.535 -12.249 1.00 71.62 102 LYS A CA 1
ATOM 823 C C . LYS A 1 102 ? -6.578 1.748 -11.511 1.00 71.62 102 LYS A C 1
ATOM 825 O O . LYS A 1 102 ? -6.005 0.822 -10.946 1.00 71.62 102 LYS A O 1
ATOM 830 N N . SER A 1 103 ? -6.137 2.997 -11.478 1.00 87.50 103 SER A N 1
ATOM 831 C CA . SER A 1 103 ? -4.927 3.432 -10.774 1.00 87.50 103 SER A CA 1
ATOM 832 C C . SER A 1 103 ? -5.219 3.875 -9.340 1.00 87.50 103 SER A C 1
ATOM 834 O O . SER A 1 103 ? -4.782 4.935 -8.908 1.00 87.50 103 SER A O 1
ATOM 836 N N . ILE A 1 104 ? -6.039 3.107 -8.620 1.00 94.31 104 ILE A N 1
ATOM 837 C CA . ILE A 1 104 ? -6.546 3.492 -7.301 1.00 94.31 104 ILE A CA 1
ATOM 838 C C . ILE A 1 104 ? -6.449 2.349 -6.296 1.00 94.31 104 ILE A C 1
ATOM 840 O O . ILE A 1 104 ? -6.732 1.190 -6.600 1.00 94.31 104 ILE A O 1
ATOM 844 N N . TRP A 1 105 ? -6.142 2.704 -5.057 1.00 97.06 105 TRP A N 1
ATOM 845 C CA . TRP A 1 105 ? -6.475 1.918 -3.880 1.00 97.06 105 TRP A CA 1
ATOM 846 C C . TRP A 1 105 ? -7.892 2.295 -3.445 1.00 97.06 105 TRP A C 1
ATOM 848 O O . TRP A 1 105 ? -8.183 3.466 -3.204 1.00 97.06 105 TRP A O 1
ATOM 858 N N . ASN A 1 106 ? -8.811 1.327 -3.410 1.00 96.75 106 ASN A N 1
ATOM 859 C CA . ASN A 1 106 ? -10.223 1.587 -3.104 1.00 96.75 106 ASN A CA 1
ATOM 860 C C . ASN A 1 106 ? -10.421 1.890 -1.619 1.00 96.75 106 ASN A C 1
ATOM 862 O O . ASN A 1 106 ? -9.716 1.324 -0.789 1.00 96.75 106 ASN A O 1
ATOM 866 N N . ALA A 1 107 ? -11.428 2.691 -1.274 1.00 97.62 107 ALA A N 1
ATOM 867 C CA . ALA A 1 107 ? -11.840 2.848 0.120 1.00 97.62 107 ALA A CA 1
ATOM 868 C C . ALA A 1 107 ? -12.209 1.489 0.745 1.00 97.62 107 ALA A C 1
ATOM 870 O O . ALA A 1 107 ? -12.708 0.598 0.051 1.00 97.62 107 ALA A O 1
ATOM 871 N N . VAL A 1 108 ? -11.967 1.335 2.046 1.00 97.88 108 VAL A N 1
ATOM 872 C CA . VAL A 1 108 ? -12.297 0.119 2.799 1.00 97.88 108 VAL A CA 1
ATOM 873 C C . VAL A 1 108 ? -13.183 0.483 3.980 1.00 97.88 108 VAL A C 1
ATOM 875 O O . VAL A 1 108 ? -12.838 1.331 4.799 1.00 97.88 108 VAL A O 1
ATOM 878 N N . SER A 1 109 ? -14.342 -0.170 4.058 1.00 96.69 109 SER A N 1
ATOM 879 C CA . SER A 1 109 ? -15.254 -0.022 5.189 1.00 96.69 109 SER A CA 1
ATOM 880 C C . SER A 1 109 ? -14.749 -0.847 6.368 1.00 96.69 109 SER A C 1
ATOM 882 O O . SER A 1 109 ? -14.464 -2.036 6.219 1.00 96.69 109 SER A O 1
ATOM 884 N N . ILE A 1 110 ? -14.640 -0.210 7.532 1.00 95.81 110 ILE A N 1
ATOM 885 C CA . ILE A 1 110 ? -14.241 -0.874 8.770 1.00 95.81 110 ILE A CA 1
ATOM 886 C C . ILE A 1 110 ? -15.484 -1.418 9.480 1.00 95.81 110 ILE A C 1
ATOM 888 O O . ILE A 1 110 ? -16.404 -0.635 9.752 1.00 95.81 110 ILE A O 1
ATOM 892 N N . PRO A 1 111 ? -15.519 -2.724 9.818 1.00 92.62 111 PRO A N 1
ATOM 893 C CA . PRO A 1 111 ? -16.630 -3.309 10.556 1.00 92.62 111 PRO A CA 1
ATOM 894 C C . PRO A 1 111 ? -16.907 -2.537 11.847 1.00 92.62 111 PRO A C 1
ATOM 896 O O . PRO A 1 111 ? -15.989 -2.237 12.611 1.00 92.62 111 PRO A O 1
ATOM 899 N N . GLN A 1 112 ? -18.173 -2.207 12.089 1.00 92.19 112 GLN A N 1
ATOM 900 C CA . GLN A 1 112 ? -18.595 -1.602 13.348 1.00 92.19 112 GLN A CA 1
ATOM 901 C C . GLN A 1 112 ? -18.854 -2.704 14.371 1.00 92.19 112 GLN A C 1
ATOM 903 O O . GLN A 1 112 ? -19.542 -3.679 14.073 1.00 92.19 112 GLN A O 1
ATOM 908 N N . ILE A 1 11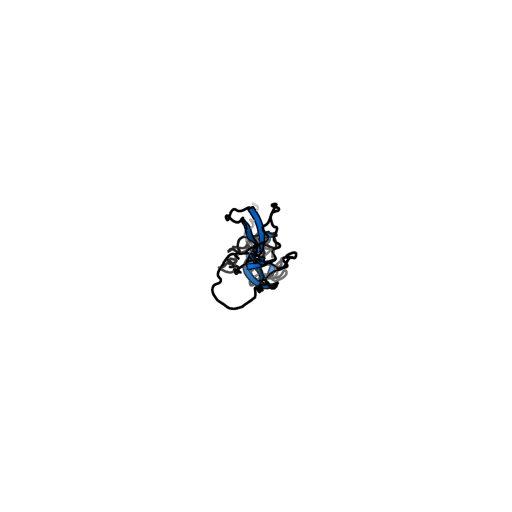3 ? -18.317 -2.528 15.574 1.00 88.81 113 ILE A N 1
ATOM 909 C CA . ILE A 1 113 ? -18.520 -3.441 16.694 1.00 88.81 113 ILE A CA 1
ATOM 910 C C . ILE A 1 113 ? -19.179 -2.639 17.809 1.00 88.81 113 ILE A C 1
ATOM 912 O O . ILE A 1 113 ? -18.637 -1.620 18.247 1.00 88.81 113 ILE A O 1
ATOM 916 N N . ASP A 1 114 ? -20.360 -3.077 18.245 1.00 84.94 114 ASP A N 1
ATOM 917 C CA . ASP A 1 114 ? -21.045 -2.421 19.354 1.00 84.94 114 ASP A CA 1
ATOM 918 C C . ASP A 1 114 ? -20.172 -2.476 20.608 1.00 84.94 114 ASP A C 1
ATOM 920 O O . ASP A 1 114 ? -19.519 -3.479 20.885 1.00 84.94 114 ASP A O 1
ATOM 924 N N . GLY A 1 115 ? -20.110 -1.376 21.346 1.00 85.06 115 GLY A N 1
ATOM 925 C CA . GLY A 1 115 ? -19.200 -1.267 22.480 1.00 85.06 115 GLY A CA 1
ATOM 926 C C . GLY A 1 115 ? -17.789 -0.750 22.163 1.00 85.06 115 GLY A C 1
ATOM 927 O O . GLY A 1 115 ? -17.099 -0.278 23.062 1.00 85.06 115 GLY A O 1
ATOM 928 N N . TYR A 1 116 ? -17.354 -0.783 20.898 1.00 91.69 116 TYR A N 1
ATOM 929 C CA . TYR A 1 116 ? -15.965 -0.513 20.513 1.00 91.69 116 TYR A CA 1
ATOM 930 C C . TYR A 1 116 ? -15.847 0.610 19.477 1.00 91.69 116 TYR A C 1
ATOM 932 O O . TYR A 1 116 ? -16.778 0.929 18.734 1.00 91.69 116 TYR A O 1
ATOM 940 N N . GLN A 1 117 ? -14.676 1.240 19.445 1.00 93.50 117 GLN A N 1
ATOM 941 C CA . GLN A 1 117 ? -14.239 2.166 18.406 1.00 93.50 117 GLN A CA 1
ATOM 942 C C . GLN A 1 117 ? -13.022 1.585 17.687 1.00 93.50 117 GLN A C 1
ATOM 944 O O . GLN A 1 117 ? -12.126 1.031 18.324 1.00 93.50 117 GLN A O 1
ATOM 949 N N . ALA A 1 118 ? -12.992 1.706 16.362 1.00 96.75 118 ALA A N 1
ATOM 950 C CA . ALA A 1 118 ? -11.821 1.334 15.585 1.00 96.75 118 ALA A CA 1
ATOM 951 C C . ALA A 1 118 ? -10.752 2.430 15.696 1.00 96.75 118 ALA A C 1
ATOM 953 O O . ALA A 1 118 ? -11.049 3.612 15.528 1.00 96.75 118 ALA A O 1
ATOM 954 N N . ILE A 1 119 ? -9.514 2.023 15.942 1.00 97.62 119 ILE A N 1
ATOM 955 C CA . ILE A 1 119 ? -8.323 2.857 15.833 1.00 97.62 119 ILE A CA 1
ATOM 956 C C . ILE A 1 119 ? -7.604 2.417 14.565 1.00 97.62 119 ILE A C 1
ATOM 958 O O . ILE A 1 119 ? -7.199 1.260 14.445 1.00 97.62 119 ILE A O 1
ATOM 962 N N . ILE A 1 120 ? -7.507 3.334 13.610 1.00 98.38 120 ILE A N 1
ATOM 963 C CA . ILE A 1 120 ? -6.888 3.110 12.308 1.00 98.38 120 ILE A CA 1
ATOM 964 C C . ILE A 1 120 ? -5.560 3.854 12.322 1.00 98.38 120 ILE A C 1
ATOM 966 O O . ILE A 1 120 ? -5.545 5.058 12.563 1.00 98.38 120 ILE A O 1
ATOM 970 N N . THR A 1 121 ? -4.464 3.165 12.043 1.00 98.31 121 THR A N 1
ATOM 971 C CA . THR A 1 121 ? -3.123 3.744 12.090 1.00 98.31 121 THR A CA 1
ATOM 972 C C . THR A 1 121 ? -2.378 3.400 10.816 1.00 98.31 121 THR A C 1
ATOM 974 O O . THR A 1 121 ? -2.269 2.230 10.456 1.00 98.31 121 THR A O 1
ATOM 977 N N . ASP A 1 122 ? -1.845 4.414 10.147 1.00 97.56 122 ASP A N 1
ATOM 978 C CA . ASP A 1 122 ? -0.809 4.231 9.139 1.00 97.56 122 ASP A CA 1
ATOM 979 C C . ASP A 1 122 ? 0.489 3.848 9.862 1.00 97.56 122 ASP A C 1
ATOM 981 O O . ASP A 1 122 ? 0.992 4.605 10.692 1.00 97.56 122 ASP A O 1
ATOM 985 N N . THR A 1 123 ? 0.998 2.643 9.624 1.00 96.25 123 THR A N 1
ATOM 986 C CA . THR A 1 123 ? 2.132 2.113 10.393 1.00 96.25 123 THR A CA 1
ATOM 987 C C . THR A 1 123 ? 3.463 2.713 9.972 1.00 96.25 123 THR A C 1
ATOM 989 O O . THR A 1 123 ? 4.392 2.726 10.774 1.00 96.25 123 THR A O 1
ATOM 992 N N . ASP A 1 124 ? 3.558 3.194 8.734 1.00 92.00 124 ASP A N 1
ATOM 993 C CA . ASP A 1 124 ? 4.794 3.745 8.185 1.00 92.00 124 ASP A CA 1
ATOM 994 C C . ASP A 1 124 ? 5.053 5.146 8.758 1.00 92.00 124 ASP A C 1
ATOM 996 O O . ASP A 1 124 ? 6.191 5.514 9.048 1.00 92.00 124 ASP A O 1
ATOM 1000 N N . THR A 1 125 ? 3.985 5.914 8.981 1.00 94.44 125 THR A N 1
ATOM 1001 C CA . THR A 1 125 ? 4.041 7.272 9.551 1.00 94.44 125 THR A CA 1
ATOM 1002 C C . THR A 1 125 ? 3.696 7.336 11.041 1.00 94.44 125 THR A C 1
ATOM 1004 O O . THR A 1 125 ? 4.004 8.327 11.702 1.00 94.44 125 THR A O 1
ATOM 1007 N N . GLY A 1 126 ? 3.032 6.311 11.584 1.00 94.62 126 GLY A N 1
ATOM 1008 C CA . GLY A 1 126 ? 2.464 6.309 12.935 1.00 94.62 126 GLY A CA 1
ATOM 1009 C C . GLY A 1 126 ? 1.209 7.179 13.087 1.00 94.62 126 GLY A C 1
ATOM 1010 O O . GLY A 1 126 ? 0.716 7.360 14.201 1.00 94.62 126 GLY A O 1
ATOM 1011 N N . GLN A 1 127 ? 0.688 7.740 11.993 1.00 95.81 127 GLN A N 1
ATOM 1012 C CA . GLN A 1 127 ? -0.447 8.652 12.026 1.00 95.81 127 GLN A CA 1
ATOM 1013 C C . GLN A 1 127 ? -1.764 7.897 12.238 1.00 95.81 127 GLN A C 1
ATOM 1015 O O . GLN A 1 127 ? -2.073 6.940 11.526 1.00 95.81 127 GLN A O 1
ATOM 1020 N N . GLN A 1 128 ? -2.592 8.381 13.168 1.00 96.75 128 GLN A N 1
ATOM 1021 C CA . GLN A 1 128 ? -3.968 7.909 13.299 1.00 96.75 128 GLN A CA 1
ATOM 1022 C C . GLN A 1 128 ? -4.847 8.503 12.189 1.00 96.75 128 GLN A C 1
ATOM 1024 O O . GLN A 1 128 ? -4.853 9.714 11.955 1.00 96.75 128 GLN A O 1
ATOM 1029 N N . LEU A 1 129 ? -5.608 7.644 11.519 1.00 96.75 129 LEU A N 1
ATOM 1030 C CA . LEU A 1 129 ? -6.522 7.984 10.437 1.00 96.75 129 LEU A CA 1
ATOM 1031 C C . LEU A 1 129 ? -7.973 7.961 10.932 1.00 96.75 129 LEU A C 1
ATOM 1033 O O . LEU A 1 129 ? -8.329 7.220 11.847 1.00 96.75 129 LEU A O 1
ATOM 1037 N N . ILE A 1 130 ? -8.825 8.766 10.297 1.00 95.50 130 ILE A N 1
ATOM 1038 C CA . ILE A 1 130 ? -10.271 8.800 10.578 1.00 95.50 130 ILE A CA 1
ATOM 1039 C C . ILE A 1 130 ? -10.995 7.691 9.796 1.00 95.50 130 ILE A C 1
ATOM 1041 O O . ILE A 1 130 ? -11.936 7.079 10.298 1.00 95.50 130 ILE A O 1
ATOM 1045 N N . SER A 1 131 ? -10.540 7.413 8.575 1.00 96.69 131 SER A N 1
ATOM 1046 C CA . SER A 1 131 ? -11.099 6.418 7.659 1.00 96.69 131 SER A CA 1
ATOM 1047 C C . SER A 1 131 ? -10.025 5.885 6.707 1.00 96.69 131 SER A C 1
ATOM 1049 O O . SER A 1 131 ? -8.938 6.453 6.585 1.00 96.69 131 SER A O 1
ATOM 1051 N N . ILE A 1 132 ? -10.333 4.777 6.024 1.00 97.81 132 ILE A N 1
ATOM 1052 C CA . ILE A 1 132 ? -9.514 4.251 4.928 1.00 97.81 132 ILE A CA 1
ATOM 1053 C C . ILE A 1 132 ? -10.167 4.645 3.606 1.00 97.81 132 ILE A C 1
ATOM 1055 O O . ILE A 1 132 ? -11.001 3.919 3.056 1.00 97.81 132 ILE A O 1
ATOM 1059 N N . ASP A 1 133 ? -9.771 5.803 3.091 1.00 97.50 133 ASP A N 1
ATOM 1060 C CA . ASP A 1 133 ? -10.360 6.368 1.884 1.00 97.50 133 ASP A CA 1
ATOM 1061 C C . ASP A 1 133 ? -9.701 5.839 0.604 1.00 97.50 133 ASP A C 1
ATOM 1063 O O . ASP A 1 133 ? -8.692 5.118 0.605 1.00 97.50 133 ASP A O 1
ATOM 1067 N N . LYS A 1 134 ? -10.320 6.194 -0.523 1.00 97.06 134 LYS A N 1
ATOM 1068 C CA . LYS A 1 134 ? -9.772 5.949 -1.853 1.00 97.06 134 LYS A CA 1
ATOM 1069 C C . LYS A 1 134 ? -8.555 6.846 -2.077 1.00 97.06 134 LYS A C 1
ATOM 1071 O O . LYS A 1 134 ? -8.635 8.049 -1.850 1.00 97.06 134 LYS A O 1
ATOM 1076 N N . GLN A 1 135 ? -7.477 6.280 -2.610 1.00 95.50 135 GLN A N 1
ATOM 1077 C CA . GLN A 1 135 ? -6.245 7.005 -2.922 1.00 95.50 135 GLN A CA 1
ATOM 1078 C C . GLN A 1 135 ? -5.717 6.619 -4.304 1.00 95.50 135 GLN A C 1
ATOM 1080 O O . GLN A 1 135 ? -5.885 5.482 -4.742 1.00 95.50 135 GLN A O 1
ATOM 1085 N N . THR A 1 136 ? -5.064 7.563 -4.976 1.00 95.06 136 THR A N 1
ATOM 1086 C CA . THR A 1 136 ? -4.319 7.324 -6.218 1.00 95.06 136 THR A CA 1
ATOM 1087 C C . THR A 1 136 ? -2.837 7.268 -5.853 1.00 95.06 136 THR A C 1
ATOM 1089 O O . THR A 1 136 ? -2.259 8.323 -5.587 1.00 95.06 136 THR A O 1
ATOM 1092 N N . PRO A 1 137 ? -2.221 6.078 -5.762 1.00 95.75 137 PRO A N 1
ATOM 1093 C CA . PRO A 1 137 ? -0.800 5.981 -5.461 1.00 95.75 137 PRO A CA 1
ATOM 1094 C C . PRO A 1 137 ? 0.050 6.403 -6.665 1.00 95.75 137 PRO A C 1
ATOM 1096 O O . PRO A 1 137 ? -0.400 6.366 -7.808 1.00 95.75 137 PRO A O 1
ATOM 1099 N N . SER A 1 138 ? 1.305 6.744 -6.405 1.00 93.88 138 SER A N 1
ATOM 1100 C CA . SER A 1 138 ? 2.394 6.739 -7.383 1.00 93.88 138 SER A CA 1
ATOM 1101 C C . SER A 1 138 ? 3.117 5.387 -7.372 1.00 93.88 138 SER A C 1
ATOM 1103 O O . SER A 1 138 ? 2.966 4.602 -6.434 1.00 93.88 138 SER A O 1
ATOM 1105 N N . ALA A 1 139 ? 3.957 5.130 -8.377 1.00 92.56 139 ALA A N 1
ATOM 1106 C CA . ALA A 1 139 ? 4.693 3.870 -8.516 1.00 92.56 139 ALA A CA 1
ATOM 1107 C C . ALA A 1 139 ? 5.603 3.522 -7.325 1.00 92.56 139 ALA A C 1
ATOM 1109 O O . ALA A 1 139 ? 5.954 2.360 -7.133 1.00 92.56 139 ALA A O 1
ATOM 1110 N N . THR A 1 140 ? 6.012 4.511 -6.528 1.00 91.88 140 THR A N 1
ATOM 1111 C CA . THR A 1 140 ? 6.902 4.308 -5.379 1.00 91.88 140 THR A CA 1
ATOM 1112 C C . THR A 1 140 ? 6.157 4.158 -4.058 1.00 91.88 140 THR A C 1
ATOM 1114 O O . THR A 1 140 ? 6.784 3.798 -3.062 1.00 91.88 140 THR A O 1
ATOM 1117 N N . ASN A 1 141 ? 4.845 4.410 -4.027 1.00 94.75 141 ASN A N 1
ATOM 1118 C CA . ASN A 1 141 ? 4.084 4.352 -2.790 1.00 94.75 141 ASN A CA 1
ATOM 1119 C C . ASN A 1 141 ? 3.876 2.912 -2.334 1.00 94.75 141 ASN A C 1
ATOM 1121 O O . ASN A 1 141 ? 3.375 2.071 -3.075 1.00 94.75 141 ASN A O 1
ATOM 1125 N N . ASN A 1 142 ? 4.162 2.681 -1.062 1.00 96.12 142 ASN A N 1
ATOM 1126 C CA . ASN A 1 142 ? 3.644 1.554 -0.312 1.00 96.12 142 ASN A CA 1
ATOM 1127 C C . ASN A 1 142 ? 3.007 2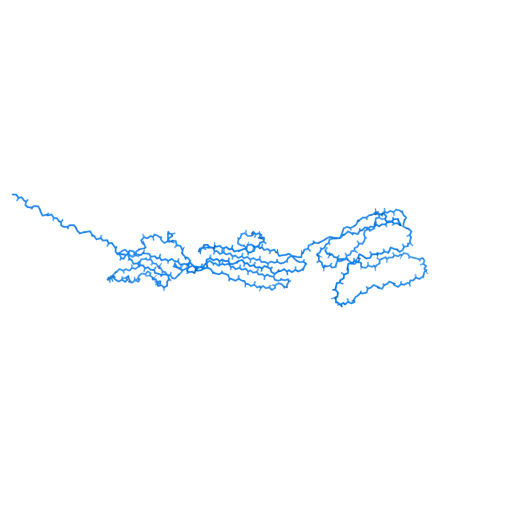.099 0.958 1.00 96.12 142 ASN A C 1
ATOM 1129 O O . ASN A 1 142 ? 3.393 3.173 1.420 1.00 96.12 142 ASN A O 1
ATOM 1133 N N . GLN A 1 143 ? 2.012 1.389 1.469 1.00 97.06 143 GLN A N 1
ATOM 1134 C CA . GLN A 1 143 ? 1.336 1.789 2.691 1.00 97.06 143 GLN A CA 1
ATOM 1135 C C . GLN A 1 143 ? 0.869 0.562 3.462 1.00 97.06 143 GLN A C 1
ATOM 1137 O O . GLN A 1 143 ? 0.229 -0.330 2.896 1.00 97.06 143 GLN A O 1
ATOM 1142 N N . THR A 1 144 ? 1.122 0.548 4.764 1.00 98.31 144 THR A N 1
ATOM 1143 C CA . THR A 1 144 ? 0.512 -0.426 5.669 1.00 98.31 144 THR A CA 1
ATOM 1144 C C . THR A 1 144 ? -0.401 0.277 6.671 1.00 98.31 144 THR A C 1
ATOM 1146 O O . THR A 1 144 ? -0.016 1.242 7.326 1.00 98.31 144 THR A O 1
ATOM 1149 N N . ILE A 1 145 ? -1.648 -0.185 6.762 1.00 98.56 145 ILE A N 1
ATOM 1150 C CA . ILE A 1 145 ? -2.659 0.344 7.680 1.00 98.56 145 ILE A CA 1
ATOM 1151 C C . ILE A 1 145 ? -3.051 -0.756 8.657 1.00 98.56 145 ILE A C 1
ATOM 1153 O O . ILE A 1 145 ? -3.514 -1.818 8.243 1.00 98.56 145 ILE A O 1
ATOM 1157 N N . ASN A 1 146 ? -2.944 -0.474 9.950 1.00 98.50 146 ASN A N 1
ATOM 1158 C CA . ASN A 1 146 ? -3.445 -1.340 11.005 1.00 98.50 146 ASN A CA 1
ATOM 1159 C C . ASN A 1 146 ? -4.762 -0.806 11.551 1.00 98.50 146 ASN A C 1
ATOM 1161 O O . ASN A 1 146 ? -4.913 0.387 11.803 1.00 98.50 146 ASN A O 1
ATOM 1165 N N . VAL A 1 147 ? -5.702 -1.713 11.777 1.00 98.56 147 VAL A N 1
ATOM 1166 C CA . VAL A 1 147 ? -6.980 -1.434 12.417 1.00 98.56 147 VAL A CA 1
ATOM 1167 C C . VAL A 1 147 ? -7.098 -2.331 13.636 1.00 98.56 147 VAL A C 1
ATOM 1169 O O . VAL A 1 147 ? -7.032 -3.555 13.523 1.00 98.56 147 VAL A O 1
ATOM 1172 N N . ILE A 1 148 ? -7.276 -1.712 14.795 1.00 97.50 148 ILE A N 1
ATOM 1173 C CA . ILE A 1 148 ? -7.551 -2.391 16.063 1.00 97.50 148 ILE A CA 1
ATOM 1174 C C . ILE A 1 148 ? -8.826 -1.820 16.672 1.00 97.50 148 ILE A C 1
ATOM 1176 O O . ILE A 1 148 ? -9.247 -0.717 16.327 1.00 97.50 148 ILE A O 1
ATOM 1180 N N . TYR A 1 149 ? -9.426 -2.541 17.611 1.00 96.06 149 TYR A N 1
ATOM 1181 C CA . TYR A 1 149 ? -10.620 -2.083 18.310 1.00 96.06 149 TYR A CA 1
ATOM 1182 C C . TYR A 1 149 ? -10.311 -1.784 19.770 1.00 96.06 149 TYR A C 1
ATOM 1184 O O . TYR A 1 149 ? -9.741 -2.606 20.484 1.00 96.06 149 TYR A O 1
ATOM 1192 N N . GLN A 1 150 ? -10.732 -0.606 20.219 1.00 91.25 150 GLN A N 1
ATOM 1193 C CA . GLN A 1 150 ? -10.655 -0.183 21.609 1.00 91.25 150 GLN A CA 1
ATOM 1194 C C . GLN A 1 150 ? -12.066 -0.065 22.182 1.00 91.25 150 GLN A C 1
ATOM 1196 O O . GLN A 1 150 ? -12.958 0.466 21.519 1.00 91.25 150 GLN A O 1
ATOM 1201 N N . ALA A 1 151 ? -12.284 -0.568 23.397 1.00 87.25 151 ALA A N 1
ATOM 1202 C CA . ALA A 1 151 ? -13.565 -0.403 24.072 1.00 87.25 151 ALA A CA 1
ATOM 1203 C C . ALA A 1 151 ? -13.851 1.092 24.267 1.00 87.25 151 ALA A C 1
ATOM 1205 O O . ALA A 1 151 ? -12.972 1.863 24.662 1.00 87.25 151 ALA A O 1
ATOM 1206 N N . LYS A 1 152 ? -15.075 1.517 23.955 1.00 88.38 152 LYS A N 1
ATOM 1207 C CA . LYS A 1 152 ? -15.522 2.875 24.265 1.00 88.38 152 LYS A CA 1
ATOM 1208 C C . LYS A 1 152 ? -15.742 2.969 25.767 1.00 88.38 152 LYS A C 1
ATOM 1210 O O . LYS A 1 152 ? -16.300 2.060 26.378 1.00 88.38 152 LYS A O 1
ATOM 1215 N N . THR A 1 153 ? -15.360 4.092 26.354 1.00 84.94 153 THR A N 1
ATOM 1216 C CA . THR A 1 153 ? -15.612 4.360 27.767 1.00 84.94 153 THR A CA 1
ATOM 1217 C C . THR A 1 153 ? -16.879 5.188 27.936 1.00 84.94 153 THR A C 1
ATOM 1219 O O . THR A 1 153 ? -17.211 6.046 27.119 1.00 84.94 153 THR A O 1
ATOM 1222 N N . GLY A 1 154 ? -17.609 4.912 29.009 1.00 80.38 154 GLY A N 1
ATOM 1223 C CA . GLY A 1 154 ? -18.794 5.646 29.419 1.00 80.38 154 GLY A CA 1
ATOM 1224 C C . GLY A 1 154 ? -18.754 5.977 30.905 1.00 80.38 154 GLY A C 1
ATOM 1225 O O . GLY A 1 154 ? -17.877 5.540 31.656 1.00 80.38 154 GLY A O 1
ATOM 1226 N N . GLN A 1 155 ? -19.738 6.762 31.339 1.00 83.25 155 GLN A N 1
ATOM 1227 C CA . GLN A 1 155 ? -19.908 7.103 32.744 1.00 83.25 155 GLN A CA 1
ATOM 1228 C C . GLN A 1 155 ? -21.369 7.034 33.180 1.00 83.25 155 GLN A C 1
ATOM 1230 O O . GLN A 1 155 ? -22.310 7.234 32.403 1.00 83.25 155 GLN A O 1
ATOM 1235 N N . ARG A 1 156 ? -21.554 6.765 34.467 1.00 76.50 156 ARG A N 1
ATOM 1236 C CA . ARG 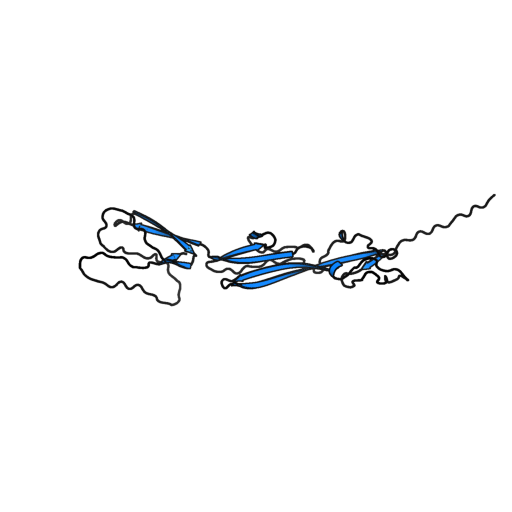A 1 156 ? -22.834 6.803 35.164 1.00 76.50 156 ARG A CA 1
ATOM 1237 C C . ARG A 1 156 ? -22.689 7.568 36.466 1.00 76.50 156 ARG A C 1
ATOM 1239 O O . ARG A 1 156 ? -21.647 7.513 37.112 1.00 76.50 156 ARG A O 1
ATOM 1246 N N . ILE A 1 157 ? -23.752 8.265 36.848 1.00 82.56 157 ILE A N 1
ATOM 1247 C CA . ILE A 1 157 ? -23.810 9.044 38.083 1.00 82.56 157 ILE A CA 1
ATOM 1248 C C . ILE A 1 157 ? -24.788 8.357 39.032 1.00 82.56 157 ILE A C 1
ATOM 1250 O O . ILE A 1 157 ? -25.917 8.042 38.656 1.00 82.56 157 ILE A O 1
ATOM 1254 N N . ILE A 1 158 ? -24.339 8.125 40.260 1.00 81.56 158 ILE A N 1
ATOM 1255 C CA . ILE A 1 158 ? -25.160 7.692 41.385 1.00 81.56 158 ILE A CA 1
ATOM 1256 C C . ILE A 1 158 ? -25.437 8.931 42.231 1.00 81.56 158 ILE A C 1
ATOM 1258 O O . ILE A 1 158 ? -24.505 9.516 42.782 1.00 81.56 158 ILE A O 1
ATOM 1262 N N . ASN A 1 159 ? -26.708 9.311 42.343 1.00 83.44 159 ASN A N 1
ATOM 1263 C CA . ASN A 1 159 ? -27.150 10.351 43.265 1.00 83.44 159 ASN A CA 1
ATOM 1264 C C . ASN A 1 159 ? -27.583 9.698 44.580 1.00 83.44 159 ASN A C 1
ATOM 1266 O O . ASN A 1 159 ? -28.419 8.794 44.584 1.00 83.44 159 ASN A O 1
ATOM 1270 N N . TYR A 1 160 ? -27.017 10.161 45.690 1.00 79.44 160 TYR A N 1
ATOM 1271 C CA . TYR A 1 160 ? -27.503 9.862 47.031 1.00 79.44 160 TYR A CA 1
ATOM 1272 C C . TYR A 1 160 ? -28.549 10.908 47.380 1.00 79.44 160 TYR A C 1
ATOM 1274 O O . TYR A 1 160 ? -28.244 12.098 47.313 1.00 79.44 160 TYR A O 1
ATOM 1282 N N . VAL A 1 161 ? -29.757 10.474 47.731 1.00 79.19 161 VAL A N 1
ATOM 1283 C CA . VAL A 1 161 ? -30.860 11.371 48.088 1.00 79.19 161 VAL A CA 1
ATOM 1284 C C . VAL A 1 161 ? -31.257 11.220 49.554 1.00 79.19 161 VAL A C 1
ATOM 1286 O O . VAL A 1 161 ? -31.058 10.151 50.137 1.00 79.19 161 VAL A O 1
ATOM 1289 N N . ASP A 1 162 ? -31.762 12.295 50.157 1.00 77.75 162 ASP A N 1
ATOM 1290 C CA . ASP A 1 162 ? -32.413 12.250 51.469 1.00 77.75 162 ASP A CA 1
ATOM 1291 C C . ASP A 1 162 ? -33.871 11.755 51.366 1.00 77.75 162 ASP A C 1
ATOM 1293 O O . ASP A 1 162 ? -34.347 11.353 50.306 1.00 77.75 162 ASP A O 1
ATOM 1297 N N . GLU A 1 163 ? -34.587 11.754 52.490 1.00 80.62 163 GLU A N 1
ATOM 1298 C CA . GLU A 1 163 ? -35.996 11.338 52.572 1.00 80.62 163 GLU A CA 1
ATOM 1299 C C . GLU A 1 163 ? -36.979 12.232 51.796 1.00 80.62 163 GLU A C 1
ATOM 1301 O O . GLU A 1 163 ? -38.122 11.831 51.590 1.00 80.62 163 GLU A O 1
ATOM 1306 N N . ASN A 1 164 ? -36.534 13.409 51.347 1.00 82.38 164 ASN A N 1
ATOM 1307 C CA . ASN A 1 164 ? -37.304 14.362 50.552 1.00 82.38 164 ASN A CA 1
ATOM 1308 C C . ASN A 1 164 ? -36.847 14.386 49.078 1.00 82.38 164 ASN A C 1
ATOM 1310 O O . ASN A 1 164 ? -37.135 15.348 48.368 1.00 82.38 164 ASN A O 1
ATOM 1314 N N . ASP A 1 165 ? -36.113 13.360 48.628 1.00 80.69 165 ASP A N 1
ATOM 1315 C CA . ASP A 1 165 ? -35.526 13.238 47.286 1.00 80.69 165 ASP A CA 1
ATOM 1316 C C . ASP A 1 165 ? -34.482 14.321 46.927 1.00 80.69 165 ASP A C 1
ATOM 1318 O O . ASP A 1 165 ? -34.087 14.455 45.763 1.00 80.69 165 ASP A O 1
ATOM 1322 N N . ASN A 1 166 ? -33.953 15.070 47.904 1.00 79.19 166 ASN A N 1
ATOM 1323 C CA . ASN A 1 166 ? -32.884 16.035 47.638 1.00 79.19 166 ASN A CA 1
ATOM 1324 C C . ASN A 1 166 ? -31.543 15.324 47.486 1.00 79.19 166 ASN A C 1
ATOM 1326 O O . ASN A 1 166 ? -31.180 14.486 48.308 1.00 79.19 166 ASN A O 1
ATOM 1330 N N . VAL A 1 167 ? -30.750 15.707 46.482 1.00 80.94 167 VAL A N 1
ATOM 1331 C CA . VAL A 1 167 ? -29.408 15.145 46.276 1.00 80.94 167 VAL A CA 1
ATOM 1332 C C . VAL A 1 167 ? -28.451 15.637 47.368 1.00 80.94 167 VAL A C 1
ATOM 1334 O O . VAL A 1 167 ? -28.087 16.809 47.409 1.00 80.94 167 VAL A O 1
ATOM 1337 N N . ILE A 1 168 ? -27.999 14.718 48.219 1.00 81.38 168 ILE A N 1
ATOM 1338 C CA . ILE A 1 168 ? -27.073 14.956 49.342 1.00 81.38 168 ILE A CA 1
ATOM 1339 C C . ILE A 1 168 ? -25.640 14.486 49.061 1.00 81.38 168 ILE A C 1
ATOM 1341 O O . ILE A 1 168 ? -24.739 14.649 49.884 1.00 81.38 168 ILE A O 1
ATOM 1345 N N . GLY A 1 169 ? -25.412 13.880 47.900 1.00 78.44 169 GLY A N 1
ATOM 1346 C CA . GLY A 1 169 ? -24.090 13.488 47.436 1.00 78.44 169 GLY A CA 1
ATOM 1347 C C . GLY A 1 169 ? -24.159 12.824 46.071 1.00 78.44 169 GLY A C 1
ATOM 1348 O O . GLY A 1 169 ? -25.208 12.331 45.659 1.00 78.44 169 GLY A O 1
ATOM 1349 N N . THR A 1 170 ? -23.027 12.768 45.380 1.00 83.50 170 THR A N 1
ATOM 1350 C CA . THR A 1 170 ? -22.924 12.111 44.076 1.00 83.50 170 THR A CA 1
ATOM 1351 C C . THR A 1 170 ? -21.674 11.244 43.999 1.00 83.50 170 THR A C 1
ATOM 1353 O O . THR A 1 170 ? -20.662 11.502 44.651 1.00 83.50 170 THR A O 1
ATOM 1356 N N . GLN A 1 171 ? -21.748 10.181 43.205 1.00 82.12 171 GLN A N 1
ATOM 1357 C CA . GLN A 1 171 ? -20.612 9.338 42.857 1.00 82.12 171 GLN A CA 1
ATOM 1358 C C . GLN A 1 171 ? -20.646 9.041 41.361 1.00 82.12 171 GLN A C 1
ATOM 1360 O O . GLN A 1 171 ? -21.616 8.478 40.858 1.00 82.12 171 GLN A O 1
ATOM 1365 N N . THR A 1 172 ? -19.561 9.368 40.663 1.00 85.00 172 THR A N 1
ATOM 1366 C CA . THR A 1 172 ? -19.368 8.981 39.263 1.00 85.00 172 THR A CA 1
ATOM 1367 C C . THR A 1 172 ? -18.712 7.607 39.193 1.00 85.00 172 THR A C 1
ATOM 1369 O O . THR A 1 172 ? -17.744 7.328 39.901 1.00 85.00 172 THR A O 1
ATOM 1372 N N . VAL A 1 173 ? -19.242 6.747 38.331 1.00 80.19 173 VAL A N 1
ATOM 1373 C CA . VAL A 1 173 ? -18.696 5.433 37.997 1.00 80.19 173 VAL A CA 1
ATOM 1374 C C . VAL A 1 173 ? -18.367 5.441 36.513 1.00 80.19 173 VAL A C 1
ATOM 1376 O O . VAL A 1 173 ? -19.248 5.675 35.686 1.00 80.19 173 VAL A O 1
ATOM 1379 N N . THR A 1 174 ? -17.106 5.204 36.181 1.00 80.38 174 THR A N 1
ATOM 1380 C CA . THR A 1 174 ? -16.621 5.087 34.804 1.00 80.38 174 THR A CA 1
ATOM 1381 C C . THR A 1 174 ? -16.306 3.632 34.479 1.00 80.38 174 THR A C 1
ATOM 1383 O O . THR A 1 174 ? -15.992 2.839 35.369 1.00 80.38 174 THR A O 1
ATOM 1386 N N . GLY A 1 175 ? -16.394 3.276 33.203 1.00 79.69 175 GLY A N 1
ATOM 1387 C CA . GLY A 1 175 ? -15.984 1.966 32.707 1.00 79.69 175 GLY A CA 1
ATOM 1388 C C . GLY A 1 175 ? -16.239 1.819 31.218 1.00 79.69 175 GLY A C 1
ATOM 1389 O O . GLY A 1 175 ? -16.698 2.758 30.568 1.00 79.69 175 GLY A O 1
ATOM 1390 N N . ASP A 1 176 ? -15.947 0.641 30.688 1.00 81.06 176 ASP A N 1
ATOM 1391 C CA . ASP A 1 176 ? -16.219 0.321 29.292 1.00 81.06 176 ASP A CA 1
ATOM 1392 C C . ASP A 1 176 ? -17.726 0.153 29.089 1.00 81.06 176 ASP A C 1
ATOM 1394 O O . ASP A 1 176 ? -18.412 -0.451 29.921 1.00 81.06 176 ASP A O 1
ATOM 1398 N N . ILE A 1 177 ? -18.265 0.697 28.003 1.00 74.38 177 ILE A N 1
ATOM 1399 C CA . ILE A 1 177 ? -19.692 0.558 27.703 1.00 74.38 177 ILE A CA 1
ATOM 1400 C C . ILE A 1 177 ? -20.062 -0.921 27.502 1.00 74.38 177 ILE A C 1
ATOM 1402 O O . ILE A 1 177 ? -19.244 -1.734 27.076 1.00 74.38 177 ILE A O 1
ATOM 1406 N N . ASN A 1 178 ? -21.303 -1.272 27.828 1.00 68.25 178 ASN A N 1
ATOM 1407 C CA . ASN A 1 178 ? -21.835 -2.636 27.841 1.00 68.25 178 ASN A CA 1
ATOM 1408 C C . ASN A 1 178 ? -21.099 -3.598 28.799 1.00 68.25 178 ASN A C 1
ATOM 1410 O O . ASN A 1 178 ? -21.239 -4.816 28.683 1.00 68.25 178 ASN A O 1
ATOM 1414 N N . THR A 1 179 ? -20.345 -3.075 29.776 1.00 66.38 179 THR A N 1
ATOM 1415 C CA . THR A 1 179 ? -19.699 -3.880 30.825 1.00 66.38 179 THR A CA 1
ATOM 1416 C C . THR A 1 179 ? -20.291 -3.621 32.211 1.00 66.38 179 THR A C 1
ATOM 1418 O O . THR A 1 179 ? -20.864 -2.565 32.498 1.00 66.38 179 THR A O 1
ATOM 1421 N N . MET A 1 180 ? -20.158 -4.623 33.087 1.00 71.69 180 MET A N 1
ATOM 1422 C CA . MET A 1 180 ? -20.581 -4.558 34.485 1.00 71.69 180 MET A CA 1
ATOM 1423 C C . MET A 1 180 ? -19.413 -4.134 35.369 1.00 71.69 180 MET A C 1
ATOM 1425 O O . MET A 1 180 ? -18.481 -4.905 35.602 1.00 71.69 180 MET A O 1
ATOM 1429 N N . VAL A 1 181 ? -19.492 -2.924 35.919 1.00 71.50 181 VAL A N 1
ATOM 1430 C CA . VAL A 1 181 ? -18.467 -2.387 36.816 1.00 71.50 181 VAL A CA 1
ATOM 1431 C C . VAL A 1 181 ? -18.867 -2.665 38.266 1.00 71.50 181 VAL A C 1
ATOM 1433 O O . VAL A 1 181 ? -19.959 -2.268 38.683 1.00 71.50 181 VAL A O 1
ATOM 1436 N N . PRO A 1 182 ? -18.030 -3.339 39.077 1.00 75.50 182 PRO A N 1
ATOM 1437 C CA . PRO A 1 182 ? -18.282 -3.470 40.505 1.00 75.50 182 PRO A CA 1
ATOM 1438 C C . PRO A 1 182 ? -18.157 -2.102 41.181 1.00 75.50 182 PRO A C 1
ATOM 1440 O O . PRO A 1 182 ? -17.119 -1.447 41.114 1.00 75.50 182 PRO A O 1
ATOM 1443 N N . VAL A 1 183 ? -19.210 -1.684 41.878 1.00 75.69 183 VAL A N 1
ATOM 1444 C CA . VAL A 1 183 ? -19.279 -0.381 42.536 1.00 75.69 183 VAL A CA 1
ATOM 1445 C C . VAL A 1 183 ? -19.194 -0.552 44.044 1.00 75.69 183 VAL A C 1
ATOM 1447 O O . VAL A 1 183 ? -20.015 -1.224 44.673 1.00 75.69 183 VAL A O 1
ATOM 1450 N N . LYS A 1 184 ? -18.207 0.116 44.643 1.00 79.50 184 LYS A N 1
ATOM 1451 C CA . LYS A 1 184 ? -18.176 0.380 46.081 1.00 79.50 184 LYS A CA 1
ATOM 1452 C C . LYS A 1 184 ? -18.855 1.725 46.332 1.00 79.50 184 LYS A C 1
ATOM 1454 O O . LYS A 1 184 ? -18.403 2.737 45.802 1.00 79.50 184 LYS A O 1
ATOM 1459 N N . LEU A 1 185 ? -19.930 1.722 47.116 1.00 80.19 185 LEU A N 1
ATOM 1460 C CA . LEU A 1 185 ? -20.665 2.943 47.447 1.00 80.19 185 LEU A CA 1
ATOM 1461 C C . LEU A 1 185 ? -19.853 3.818 48.409 1.00 80.19 185 LEU A C 1
ATOM 1463 O O . LEU A 1 185 ? -19.424 3.355 49.470 1.00 80.19 185 LEU A O 1
ATOM 1467 N N . ASN A 1 186 ? -19.682 5.083 48.039 1.00 77.06 186 ASN A N 1
ATOM 1468 C CA . ASN A 1 186 ? -19.058 6.120 48.853 1.00 77.06 186 ASN A CA 1
ATOM 1469 C C . ASN A 1 186 ? -20.154 6.997 49.467 1.00 77.06 186 ASN A C 1
ATOM 1471 O O . ASN A 1 186 ? -20.509 8.038 48.919 1.00 77.06 186 ASN A O 1
ATOM 1475 N N . LEU A 1 187 ? -20.715 6.549 50.592 1.00 78.25 187 LEU A N 1
ATOM 1476 C CA . LEU A 1 187 ? -21.794 7.270 51.268 1.00 78.25 187 LEU A CA 1
ATOM 1477 C C . LEU A 1 187 ? -21.294 8.630 51.803 1.00 78.25 187 LEU A C 1
ATOM 1479 O O . LEU A 1 187 ? -20.226 8.668 52.429 1.00 78.25 187 LEU A O 1
ATOM 1483 N N . PRO A 1 188 ? -22.040 9.735 51.601 1.00 70.69 188 PRO A N 1
ATOM 1484 C CA . PRO A 1 188 ? -21.691 11.031 52.173 1.00 70.69 188 PRO A CA 1
ATOM 1485 C C . PRO A 1 188 ? -21.675 10.960 53.708 1.00 70.69 188 PRO A C 1
ATOM 1487 O O . PRO A 1 188 ? -22.515 10.316 54.337 1.00 70.69 188 PRO A O 1
ATOM 1490 N N . LYS A 1 189 ? -20.686 11.607 54.333 1.00 65.94 189 LYS A N 1
ATOM 1491 C CA . LYS A 1 189 ? -20.571 11.678 55.797 1.00 65.94 189 LYS A CA 1
ATOM 1492 C C . LYS A 1 189 ? -21.511 12.759 56.332 1.00 65.94 189 LYS A C 1
ATOM 1494 O O . LYS A 1 189 ? -21.063 13.861 56.626 1.00 65.94 189 LYS A O 1
ATOM 1499 N N . THR A 1 190 ? -22.795 12.460 56.467 1.00 53.34 190 THR A N 1
ATOM 1500 C CA . THR A 1 190 ? -23.719 13.299 57.241 1.00 53.34 190 THR A CA 1
ATOM 1501 C C . THR A 1 190 ? -24.028 12.631 58.581 1.00 53.34 190 THR A C 1
ATOM 1503 O O . THR A 1 190 ? -24.105 11.405 58.695 1.00 53.34 190 THR A O 1
ATOM 1506 N N . GLY A 1 191 ? -24.092 13.440 59.641 1.00 48.78 191 GLY A N 1
ATOM 1507 C CA . GLY A 1 191 ? -24.409 12.983 60.990 1.00 48.78 191 GLY A CA 1
ATOM 1508 C C . GLY A 1 191 ? -25.877 12.568 61.093 1.00 48.78 191 GLY A C 1
ATOM 1509 O O . GLY A 1 191 ? -26.763 13.335 60.738 1.00 48.78 191 GLY A O 1
ATOM 1510 N N . SER A 1 192 ? -26.107 11.369 61.631 1.00 37.66 192 SER A N 1
ATOM 1511 C CA . SER A 1 192 ? -27.404 10.703 61.839 1.00 37.66 192 SER A CA 1
ATOM 1512 C C . SER A 1 192 ? -28.050 10.105 60.578 1.00 37.66 192 SER A C 1
ATOM 1514 O O . SER A 1 192 ? -28.849 10.715 59.881 1.00 37.66 192 SER A O 1
ATOM 1516 N N . TRP A 1 193 ? -27.733 8.835 60.318 1.00 44.12 193 TRP A N 1
ATOM 1517 C CA . TRP A 1 193 ? -28.580 7.983 59.485 1.00 44.12 193 TRP A CA 1
ATOM 1518 C C . TRP A 1 193 ? -29.628 7.329 60.393 1.00 44.12 193 TRP A C 1
ATOM 1520 O O . TRP A 1 193 ? -29.230 6.607 61.318 1.00 44.12 193 TRP A O 1
ATOM 1530 N N . PRO A 1 194 ? -30.944 7.489 60.164 1.00 37.41 194 PRO A N 1
ATOM 1531 C CA . PRO A 1 194 ? -31.891 6.540 60.718 1.00 37.41 194 PRO A CA 1
ATOM 1532 C C . PRO A 1 194 ? -31.574 5.178 60.099 1.00 37.41 194 PRO A C 1
ATOM 1534 O O . PRO A 1 194 ? -31.432 5.024 58.888 1.00 37.41 194 PRO A O 1
ATOM 1537 N N . THR A 1 195 ? -31.388 4.177 60.949 1.00 39.25 195 THR A N 1
ATOM 1538 C CA . THR A 1 195 ? -31.046 2.809 60.561 1.00 39.25 195 THR A CA 1
ATOM 1539 C C . THR A 1 195 ? -32.246 2.170 59.855 1.00 39.25 195 THR A C 1
ATOM 1541 O O . THR A 1 195 ? -32.981 1.393 60.454 1.00 39.25 195 THR A O 1
ATOM 1544 N N . LYS A 1 196 ? -32.509 2.519 58.595 1.00 37.19 196 LYS A N 1
ATOM 1545 C CA . LYS A 1 196 ? -33.540 1.877 57.776 1.00 37.19 196 LYS A CA 1
ATOM 1546 C C . LYS A 1 196 ? -33.130 1.874 56.308 1.00 37.19 196 LYS A C 1
ATOM 1548 O O . LYS A 1 196 ? -32.968 2.911 55.687 1.00 37.19 196 LYS A O 1
ATOM 1553 N N . THR A 1 197 ? -32.933 0.650 55.827 1.00 34.22 197 THR A N 1
ATOM 1554 C CA . THR A 1 197 ? -32.903 0.166 54.444 1.00 34.22 197 THR A CA 1
ATOM 1555 C C . THR A 1 197 ? -32.739 1.232 53.359 1.00 34.22 197 THR A C 1
ATOM 1557 O O . THR A 1 197 ? -33.712 1.834 52.914 1.00 34.22 197 THR A O 1
ATOM 1560 N N . ILE A 1 198 ? -31.511 1.373 52.857 1.00 37.66 198 ILE A N 1
ATOM 1561 C CA . ILE A 1 198 ? -31.251 2.041 51.580 1.00 37.66 198 ILE A CA 1
ATOM 1562 C C . ILE A 1 198 ? -31.986 1.238 50.501 1.00 37.66 198 ILE A C 1
ATOM 1564 O O . ILE A 1 198 ? -31.626 0.094 50.215 1.00 37.66 198 ILE A O 1
ATOM 1568 N N . SER A 1 199 ? -33.035 1.818 49.926 1.00 31.02 199 SER A N 1
ATOM 1569 C CA . SER A 1 199 ? -33.694 1.254 48.752 1.00 31.02 199 SER A CA 1
ATOM 1570 C C . SER A 1 199 ? -32.878 1.662 47.530 1.00 31.02 199 SER A C 1
ATOM 1572 O O . SER A 1 199 ? -32.964 2.798 47.075 1.00 31.02 199 SER A O 1
ATOM 1574 N N . LEU A 1 200 ? -32.043 0.756 47.010 1.00 38.34 200 LEU A N 1
ATOM 1575 C CA . LEU A 1 200 ? -31.468 0.939 45.678 1.00 38.34 200 LEU A CA 1
ATOM 1576 C C . LEU A 1 200 ? -32.599 0.748 44.661 1.00 38.34 200 LEU A C 1
ATOM 1578 O O . LEU A 1 200 ? -32.906 -0.376 44.261 1.00 38.34 200 LEU A O 1
ATOM 1582 N N . THR A 1 201 ? -33.222 1.838 44.222 1.00 32.97 201 THR A N 1
ATOM 1583 C CA . THR A 1 201 ? -33.977 1.809 42.970 1.00 32.97 201 THR A CA 1
ATOM 1584 C C . THR A 1 201 ? -32.948 1.703 41.852 1.00 32.97 201 THR A C 1
ATOM 1586 O O . THR A 1 201 ? -32.370 2.700 41.426 1.00 32.97 201 THR A O 1
ATOM 1589 N N . ALA A 1 202 ? -32.651 0.474 41.424 1.00 32.81 202 ALA A N 1
ATOM 1590 C CA . ALA A 1 202 ? -31.817 0.232 40.256 1.00 32.81 202 ALA A CA 1
ATOM 1591 C C . ALA A 1 202 ? -32.367 1.048 39.077 1.00 32.81 202 ALA A C 1
ATOM 1593 O O . ALA A 1 202 ? -33.574 1.009 38.808 1.00 32.81 202 ALA A O 1
ATOM 1594 N N . LEU A 1 203 ? -31.494 1.792 38.386 1.00 30.20 203 LEU A N 1
ATOM 1595 C CA . LEU A 1 203 ? -31.853 2.461 37.140 1.00 30.20 203 LEU A CA 1
ATOM 1596 C C . LEU A 1 203 ? -32.448 1.414 36.195 1.00 30.20 203 LEU A C 1
ATOM 1598 O O . LEU A 1 203 ? -31.751 0.531 35.693 1.00 30.20 203 LEU A O 1
ATOM 1602 N N . ARG A 1 204 ? -33.761 1.511 35.960 1.00 27.33 204 ARG A N 1
ATOM 1603 C CA . ARG A 1 204 ? -34.431 0.717 34.937 1.00 27.33 204 ARG A CA 1
ATOM 1604 C C . ARG A 1 204 ? -33.836 1.115 33.607 1.00 27.33 204 ARG A C 1
ATOM 1606 O O . ARG A 1 204 ? -33.987 2.250 33.167 1.00 27.33 204 ARG A O 1
ATOM 1613 N N . SER A 1 205 ? -33.250 0.154 32.927 1.00 29.48 205 SER A N 1
ATOM 1614 C CA . SER A 1 205 ? -32.999 0.300 31.513 1.00 29.48 205 SER A CA 1
ATOM 1615 C C . SER A 1 205 ? -33.291 -1.055 30.871 1.00 29.48 205 SER A C 1
ATOM 1617 O O . SER A 1 205 ? -32.560 -2.031 31.009 1.00 29.48 205 SER A O 1
ATOM 1619 N N . ARG A 1 206 ? -34.506 -1.127 30.309 1.00 31.06 206 ARG A N 1
ATOM 1620 C CA . ARG A 1 206 ? -35.125 -2.324 29.719 1.00 31.06 206 ARG A CA 1
ATOM 1621 C C . ARG A 1 206 ? -34.186 -2.954 28.673 1.00 31.06 206 ARG A C 1
ATOM 1623 O O . ARG A 1 206 ? -33.641 -2.191 27.876 1.00 31.06 206 ARG A O 1
ATOM 1630 N N . PRO A 1 207 ? -34.062 -4.290 28.592 1.00 28.64 207 PRO A N 1
ATOM 1631 C CA . PRO A 1 207 ? -33.580 -4.951 27.385 1.00 28.64 207 PRO A CA 1
ATOM 1632 C C . PRO A 1 207 ? -34.767 -5.314 26.469 1.00 28.64 207 PRO A C 1
ATOM 1634 O O . PRO A 1 207 ? -35.829 -5.694 26.978 1.00 28.64 207 PRO A O 1
ATOM 1637 N N . PRO A 1 208 ? -34.638 -5.264 25.131 1.00 31.03 208 PRO A N 1
ATOM 1638 C CA . PRO A 1 208 ? -35.440 -6.116 24.273 1.00 31.03 208 PRO A CA 1
ATOM 1639 C C . PRO A 1 208 ? -34.835 -7.532 24.280 1.00 31.03 208 PRO A C 1
ATOM 1641 O O . PRO A 1 208 ? -33.720 -7.752 23.832 1.00 31.03 208 PRO A O 1
ATOM 1644 N N . ILE A 1 209 ? -35.600 -8.463 24.855 1.00 35.34 209 ILE A N 1
ATOM 1645 C CA . ILE A 1 209 ? -35.741 -9.888 24.506 1.00 35.34 209 ILE A CA 1
ATOM 1646 C C . ILE A 1 209 ? -34.450 -10.638 24.105 1.00 35.34 209 ILE A C 1
ATOM 1648 O O . ILE A 1 209 ? -34.110 -10.743 22.933 1.00 35.34 209 ILE A O 1
ATOM 1652 N N . SER A 1 210 ? -33.817 -11.322 25.059 1.00 26.94 210 SER A N 1
ATOM 1653 C CA . SER A 1 210 ? -33.851 -12.795 25.149 1.00 26.94 210 SER A CA 1
ATOM 1654 C C . SER A 1 210 ? -32.978 -13.284 26.316 1.00 26.94 210 SER A C 1
ATOM 1656 O O . SER A 1 210 ? -31.828 -12.898 26.456 1.00 26.94 210 SER A O 1
ATOM 1658 N N . GLN A 1 211 ? -33.603 -14.076 27.192 1.00 28.34 211 GLN A N 1
ATOM 1659 C CA . GLN A 1 211 ? -33.043 -15.086 28.103 1.00 28.34 211 GLN A CA 1
ATOM 1660 C C . GLN A 1 211 ? -31.610 -14.886 28.651 1.00 28.34 211 GLN A C 1
ATOM 1662 O O . GLN A 1 211 ? -30.638 -15.141 27.957 1.00 28.34 211 GLN A O 1
ATOM 1667 N N . LEU A 1 212 ? -31.479 -14.590 29.951 1.00 23.38 212 LEU A N 1
ATOM 1668 C CA . LEU A 1 212 ? -30.980 -15.535 30.969 1.00 23.38 212 LEU A CA 1
ATOM 1669 C C . LEU A 1 212 ? -30.940 -14.844 32.349 1.00 23.38 212 LEU A C 1
ATOM 1671 O O . LEU A 1 212 ? -30.358 -13.782 32.542 1.00 23.38 212 LEU A O 1
ATOM 1675 N N . THR A 1 213 ? -31.604 -15.483 33.306 1.00 29.00 213 THR A N 1
ATOM 1676 C CA . THR A 1 213 ? -31.632 -15.228 34.755 1.00 29.00 213 THR A CA 1
ATOM 1677 C C . THR A 1 213 ? -30.269 -14.931 35.380 1.00 29.00 213 THR A C 1
ATOM 1679 O O . THR A 1 213 ? -29.354 -15.703 35.136 1.00 29.00 213 THR A O 1
ATOM 1682 N N . PHE A 1 214 ? -30.182 -13.969 36.314 1.00 22.53 214 PHE A N 1
ATOM 1683 C CA . PHE A 1 214 ? -29.406 -14.129 37.558 1.00 22.53 214 PHE A CA 1
ATOM 1684 C C . PHE A 1 214 ? -29.847 -13.154 38.672 1.00 22.53 214 PHE A C 1
ATOM 1686 O O . PHE A 1 214 ? -30.483 -12.132 38.436 1.00 22.53 214 PHE A O 1
ATOM 1693 N N . TRP A 1 215 ? -29.563 -13.573 39.904 1.00 23.06 215 TRP A N 1
ATOM 1694 C CA . TRP A 1 215 ? -30.292 -13.342 41.152 1.00 23.06 215 TRP A CA 1
ATOM 1695 C C . TRP A 1 215 ? -30.039 -12.018 41.892 1.00 23.06 215 TRP A C 1
ATOM 1697 O O . TRP A 1 215 ? -28.904 -11.563 42.000 1.00 23.06 215 TRP A O 1
ATOM 1707 N N . LEU A 1 216 ? -31.071 -11.545 42.604 1.00 25.36 216 LEU A N 1
ATOM 1708 C CA . LEU A 1 216 ? -30.911 -10.820 43.869 1.00 25.36 216 LEU A CA 1
ATOM 1709 C C . LEU A 1 216 ? -31.771 -11.507 44.947 1.00 25.36 216 LEU A C 1
ATOM 1711 O O . LEU A 1 216 ? -32.987 -11.339 44.986 1.00 25.36 216 LEU A O 1
ATOM 1715 N N . PHE A 1 217 ? -31.152 -12.309 45.817 1.00 24.33 217 PHE A N 1
ATOM 1716 C CA . PHE A 1 217 ? -31.782 -12.747 47.066 1.00 24.33 217 PHE A CA 1
ATOM 1717 C C . PHE A 1 217 ? -31.525 -11.667 48.120 1.00 24.33 217 PHE A C 1
ATOM 1719 O O . PHE A 1 217 ? -30.376 -11.424 48.487 1.00 24.33 217 PHE A O 1
ATOM 1726 N N . ILE A 1 218 ? -32.580 -11.050 48.648 1.00 29.58 218 ILE A N 1
ATOM 1727 C CA . ILE A 1 218 ? -32.522 -10.370 49.945 1.00 29.58 218 ILE A CA 1
ATOM 1728 C C . ILE A 1 218 ? -33.614 -11.000 50.805 1.00 29.58 218 ILE A C 1
ATOM 1730 O O . ILE A 1 218 ? -34.797 -10.697 50.669 1.00 29.58 218 ILE A O 1
ATOM 1734 N N . GLY A 1 219 ? -33.201 -11.954 51.641 1.00 22.98 219 GLY A N 1
ATOM 1735 C CA . GLY A 1 219 ? -34.059 -12.607 52.620 1.00 22.98 219 GLY A CA 1
ATOM 1736 C C . GLY A 1 219 ? -34.492 -11.630 53.712 1.00 22.98 219 GLY A C 1
ATOM 1737 O O . GLY A 1 219 ? -33.688 -10.862 54.242 1.00 22.98 219 GLY A O 1
ATOM 1738 N N . TRP A 1 220 ? -35.778 -11.675 54.045 1.00 24.42 220 TRP A N 1
ATOM 1739 C CA . TRP A 1 220 ? -36.363 -10.996 55.195 1.00 24.42 220 TRP A CA 1
ATOM 1740 C C . TRP A 1 220 ? -35.802 -11.596 56.492 1.00 24.42 220 TRP A C 1
ATOM 1742 O O . TRP A 1 220 ? -35.953 -12.794 56.722 1.00 24.42 220 TRP A O 1
ATOM 1752 N N . LEU A 1 221 ? -35.225 -10.777 57.374 1.00 24.12 221 LEU A N 1
ATOM 1753 C CA . LEU A 1 221 ? -34.975 -11.169 58.763 1.00 24.12 221 LEU A CA 1
ATOM 1754 C C . LEU A 1 221 ? -35.570 -10.116 59.705 1.00 24.12 221 LEU A C 1
ATOM 1756 O O . LEU A 1 221 ? -35.139 -8.963 59.745 1.00 24.12 221 LEU A O 1
ATOM 1760 N N . ARG A 1 222 ? -36.601 -10.518 60.457 1.00 27.69 222 ARG A N 1
ATOM 1761 C CA . ARG A 1 222 ? -37.170 -9.735 61.560 1.00 27.69 222 ARG A CA 1
ATOM 1762 C C . ARG A 1 222 ? -36.196 -9.731 62.745 1.00 27.69 222 ARG A C 1
ATOM 1764 O O . ARG A 1 222 ? -35.761 -10.791 63.166 1.00 27.69 222 ARG A O 1
ATOM 1771 N N . LYS A 1 223 ? -35.977 -8.524 63.287 1.00 35.16 223 LYS A N 1
ATOM 1772 C CA . LYS A 1 223 ? -35.511 -8.148 64.641 1.00 35.16 223 LYS A CA 1
ATOM 1773 C C . LYS A 1 223 ? -34.369 -8.977 65.258 1.00 35.16 223 LYS A C 1
ATOM 1775 O O . LYS A 1 223 ? -34.593 -10.064 65.762 1.00 35.16 223 LYS A O 1
ATOM 1780 N N . HIS A 1 224 ? -33.200 -8.364 65.423 1.00 25.66 224 HIS A N 1
ATOM 1781 C CA . HIS A 1 224 ? -32.735 -7.776 66.691 1.00 25.66 224 HIS A CA 1
ATOM 1782 C C . HIS A 1 224 ? -31.326 -7.190 66.488 1.00 25.66 224 HIS A C 1
ATOM 1784 O O . HIS A 1 224 ? -30.602 -7.592 65.584 1.00 25.66 224 HIS A O 1
ATOM 1790 N N . HIS A 1 225 ? -31.003 -6.175 67.293 1.00 34.84 225 HIS A N 1
ATOM 1791 C CA . HIS A 1 225 ? -29.749 -5.420 67.349 1.00 34.84 225 HIS A CA 1
ATOM 1792 C C . HIS A 1 225 ? -28.508 -6.163 66.833 1.00 34.84 225 HIS A C 1
ATOM 1794 O O . HIS A 1 225 ? -28.059 -7.100 67.483 1.00 34.84 225 HIS A O 1
ATOM 1800 N N . SER A 1 226 ? -27.918 -5.698 65.727 1.00 25.06 226 SER A N 1
ATOM 1801 C CA . SER A 1 226 ? -26.466 -5.710 65.482 1.00 25.06 226 SER A CA 1
ATOM 1802 C C . SER A 1 226 ? -26.127 -5.186 64.087 1.00 25.06 226 SER A C 1
ATOM 1804 O O . SER A 1 226 ? -26.779 -5.514 63.101 1.00 25.06 226 SER A O 1
ATOM 1806 N N . CYS A 1 227 ? -25.088 -4.352 64.058 1.00 26.41 227 CYS A N 1
ATOM 1807 C CA . CYS A 1 227 ? -24.218 -3.973 62.943 1.00 26.41 227 CYS A CA 1
ATOM 1808 C C . CYS A 1 227 ? -24.565 -4.586 61.565 1.00 26.41 227 CYS A C 1
ATOM 1810 O O . CYS A 1 227 ? -24.190 -5.717 61.252 1.00 26.41 227 CYS A O 1
ATOM 1812 N N . ALA A 1 228 ? -25.228 -3.810 60.702 1.00 25.12 228 ALA A N 1
ATOM 1813 C CA . ALA A 1 228 ? -25.455 -4.189 59.312 1.00 25.12 228 ALA A CA 1
ATOM 1814 C C . ALA A 1 228 ? -24.172 -3.970 58.493 1.00 25.12 228 ALA A C 1
ATOM 1816 O O . ALA A 1 228 ? -23.908 -2.886 57.975 1.00 25.12 228 ALA A O 1
ATOM 1817 N N . ARG A 1 229 ? -23.356 -5.019 58.355 1.00 25.77 229 ARG A N 1
ATOM 1818 C CA . ARG A 1 229 ? -22.296 -5.057 57.344 1.00 25.77 229 ARG A CA 1
ATOM 1819 C C . ARG A 1 229 ? -22.949 -5.314 55.986 1.00 25.77 229 ARG A C 1
ATOM 1821 O O . ARG A 1 229 ? -23.258 -6.456 55.658 1.00 25.77 229 ARG A O 1
ATOM 1828 N N . LEU A 1 230 ? -23.134 -4.264 55.187 1.00 29.12 230 LEU A N 1
ATOM 1829 C CA . LEU A 1 230 ? -23.509 -4.372 53.774 1.00 29.12 230 LEU A CA 1
ATOM 1830 C C . LEU A 1 230 ? -22.378 -5.084 53.007 1.00 29.12 230 LEU A C 1
ATOM 1832 O O . LEU A 1 230 ? -21.461 -4.455 52.489 1.00 29.12 230 LEU A O 1
ATOM 1836 N N . ARG A 1 231 ? -22.403 -6.421 52.960 1.00 32.53 231 ARG A N 1
ATOM 1837 C CA . ARG A 1 231 ? -21.631 -7.217 51.993 1.00 32.53 231 ARG A CA 1
ATOM 1838 C C . ARG A 1 231 ? -22.535 -7.555 50.810 1.00 32.53 231 ARG A C 1
ATOM 1840 O O . ARG A 1 231 ? -22.904 -8.704 50.614 1.00 32.53 231 ARG A O 1
ATOM 1847 N N . GLY A 1 232 ? -22.907 -6.536 50.042 1.00 35.19 232 GLY A N 1
ATOM 1848 C CA . GLY A 1 232 ? -23.511 -6.700 48.722 1.00 35.19 232 GLY A CA 1
ATOM 1849 C C . GLY A 1 232 ? -22.529 -6.194 47.675 1.00 35.19 232 GLY A C 1
ATOM 1850 O O . GLY A 1 232 ? -22.212 -5.005 47.663 1.00 35.19 232 GLY A O 1
ATOM 1851 N N . ARG A 1 233 ? -22.005 -7.082 46.825 1.00 39.78 233 ARG A N 1
ATOM 1852 C CA . ARG A 1 233 ? -21.208 -6.685 45.657 1.00 39.78 233 ARG A CA 1
ATOM 1853 C C . ARG A 1 233 ? -22.198 -6.081 44.657 1.00 39.78 233 ARG A C 1
ATOM 1855 O O . ARG A 1 233 ? -22.922 -6.818 44.003 1.00 39.78 233 ARG A O 1
ATOM 1862 N N . SER A 1 234 ? -22.311 -4.755 44.635 1.00 55.28 234 SER A N 1
ATOM 1863 C CA . SER A 1 234 ? -23.192 -4.058 43.694 1.00 55.28 234 SER A CA 1
ATOM 1864 C C . SER A 1 234 ? -22.445 -3.867 42.381 1.00 55.28 234 SER A C 1
ATOM 1866 O O . SER A 1 234 ? -21.263 -3.529 42.388 1.00 55.28 234 SER A O 1
ATOM 1868 N N . THR A 1 235 ? -23.111 -4.104 41.261 1.00 40.19 235 THR A N 1
ATOM 1869 C CA . THR A 1 235 ? -22.563 -3.917 39.913 1.00 40.19 235 THR A CA 1
ATOM 1870 C C . THR A 1 235 ? -23.438 -2.935 39.152 1.00 40.19 235 THR A C 1
ATOM 1872 O O . THR A 1 235 ? -24.659 -2.967 39.308 1.00 40.19 235 THR A O 1
ATOM 1875 N N . LEU A 1 236 ? -22.822 -2.077 38.343 1.00 47.22 236 LEU A N 1
ATOM 1876 C CA . LEU A 1 236 ? -23.505 -1.092 37.512 1.00 47.22 236 LEU A CA 1
ATOM 1877 C C . LEU A 1 236 ? -23.134 -1.313 36.047 1.00 47.22 236 LEU A C 1
ATOM 1879 O O . LEU A 1 236 ? -21.955 -1.419 35.717 1.00 47.22 236 LEU A O 1
ATOM 1883 N N . GLU A 1 237 ? -24.145 -1.369 35.188 1.00 63.38 237 GLU A N 1
ATOM 1884 C CA . GLU A 1 237 ? -23.969 -1.424 33.739 1.00 63.38 237 GLU A CA 1
ATOM 1885 C C . GLU A 1 237 ? -23.628 -0.022 33.210 1.00 63.38 237 GLU A C 1
ATOM 1887 O O . GLU A 1 237 ? -24.364 0.945 33.449 1.00 63.38 237 GLU A O 1
ATOM 1892 N N . ILE A 1 238 ? -22.512 0.099 32.493 1.00 66.12 238 ILE A N 1
ATOM 1893 C CA . ILE A 1 238 ? -22.157 1.321 31.765 1.00 66.12 238 ILE A CA 1
ATOM 1894 C C . ILE A 1 238 ? -22.799 1.244 30.374 1.00 66.12 238 ILE A C 1
ATOM 1896 O O . ILE A 1 238 ? -22.640 0.237 29.698 1.00 66.12 238 ILE A O 1
ATOM 1900 N N . ARG A 1 239 ? -23.514 2.286 29.929 1.00 61.91 239 ARG A N 1
ATOM 1901 C CA . ARG A 1 239 ? -24.003 2.400 28.537 1.00 61.91 239 ARG A CA 1
ATOM 1902 C C . ARG A 1 239 ? -23.703 3.763 27.953 1.00 61.91 239 ARG A C 1
ATOM 1904 O O . ARG A 1 239 ? -23.751 4.731 28.752 1.00 61.91 239 ARG A O 1
#

Sequence (239 aa):
MKVVDTPIKLKLRHMAYQVDFDHPVQKGDLIAGTKDRHYQVDLSEDVLNRYAVRTIVITDLQGNQTQIVQRVHFVRIVWVDAVTGLPIIPLESVDWQTLNTKSIWNAVSIPQIDGYQAIITDTDTGQQLISIDKQTPSATNNQTINVIYQAKTGQRIINYVDENDNVIGTQTVTGDINTMVPVKLNLPKTGSWPTKTISLTALRSRPPISQLTFWLFIGWLRKHHSCARLRGRSTLEIR

Secondary structure (DSSP, 8-state):
----PPPP-------EEEE-TTS-B-TTPBPTT-SS-B-SS-B-HHHHEEEEEEEEEEE-TTS-EEEEEEEEEEE--EEEETTT-SBSS-GGGS--EESSS---BPPBPPPP-TTEEEEEEETTT--EES-B--B---TT-EEEEEEEEEEPEEEEEEEEE-TTS-EEEEEEEEEETT-EEEE-------S---S-------------S------------------------EEEE--

pLDDT: mean 78.8, std 24.63, range [22.53, 98.62]

Organism: Limosilactobacillus mucosae (NCBI:txid97478)

Radius of gyration: 38.48 Å; chains: 1; bounding box: 81×42×129 Å

Foldseek 3Di:
DDDDDDDDDDDDDFDKDKDWLVRWDQFQPQDPPDDRFTANHGRDNPLFKFKAKEWEWEQDPVRDIDIDIDIWIKGWMFIARRVHNHTPDPSVPTAIDTPDPPQKDAWDDDDDDPQKDKFKAWPVVRDTDPGRHMDRDGRPHYTYIYIYIDGDKFKDKDFDADPVRHGPDIDIDMDGAQDKDFDDDDDDDDPDDPPDDDDPPDPDDDDPDDDDDDDDDDDDDDDDDDDDPPPDRDIDHGD

InterPro domains:
  IPR041495 Mub B2-like domain [PF17966] (47-151)